Protein 4ZX2 (pdb70)

Foldseek 3Di:
DVVPDDDCPPQFQDADVLAFDPVSLVRLLVCVQVVHDHPPVNLVSLLVVLLVLLQPAFLEAEAEFPFFAKEKEAEAAAQQSVLVVVCCVVQNDFDPRYAYEYAENLHFQHLNSVSSVSSLSSVCRHCVRRYAYAYALCQADVNCQFGFNCLNCCVRPRNVSVVSSNQSSLSHRAWYHYPLAEIEGAADDAPDADDEPVNSRPDPRRDGDDQHDGSQRRRHEAEDADADWACDPVNGGIHHYLVRLVRHCVVSVYHAYEYEHDADQAQKDQGSVNRYIYGHRHACRQVPPRGWHWMWMAHNNGGRTDIDTDHDDDGDPDGGSNRGD

Radius of gyration: 19.27 Å; Cα contacts (8 Å, |Δi|>4): 781; chains: 1; bounding box: 39×60×59 Å

CATH classification: 3.60.21.10

Structure (mmCIF, N/CA/C/O backbone):
data_4ZX2
#
_entry.id   4ZX2
#
_cell.length_a   40.600
_cell.length_b   90.831
_cell.length_c   94.827
_cell.angle_alpha   90.00
_cell.angle_beta   90.00
_cell.angle_gamma   90.00
#
_symmetry.space_group_name_H-M   'P 21 21 21'
#
loop_
_entity.id
_entity.type
_entity.pdbx_description
1 polymer 'Serine/threonine-protein phosphatase 5'
2 non-polymer 'MANGANESE (II) ION'
3 non-polymer '(1S,2R,3S,4R,5S)-5-methyl-7-oxabicyclo[2.2.1]heptane-2,3-dicarboxylic acid'
4 non-polymer (4S)-2-METHYL-2,4-PENTANEDIOL
5 non-polymer (4R)-2-METHYLPENTANE-2,4-DIOL
6 water water
#
loop_
_atom_site.group_PDB
_atom_site.id
_atom_site.type_symbol
_atom_site.label_atom_id
_atom_site.label_alt_id
_atom_site.label_comp_id
_atom_site.label_asym_id
_atom_site.label_entity_id
_atom_site.label_seq_id
_atom_site.pdbx_PDB_ins_code
_atom_site.Cartn_x
_atom_site.Cartn_y
_atom_site.Cartn_z
_atom_site.occupancy
_atom_site.B_iso_or_equiv
_atom_site.auth_seq_id
_atom_site.auth_comp_id
_atom_site.auth_asym_id
_atom_site.auth_atom_id
_atom_site.pdbx_PDB_model_num
ATOM 1 N N . GLY A 1 1 ? 2.088 31.554 -56.087 1.00 16.11 167 GLY A N 1
ATOM 2 C CA . GLY A 1 1 ? 3.293 30.774 -56.493 1.00 14.93 167 GLY A CA 1
ATOM 3 C C . GLY A 1 1 ? 3.425 29.502 -55.679 1.00 14.17 167 GLY A C 1
ATOM 4 O O . GLY A 1 1 ? 3.051 29.469 -54.501 1.00 14.36 167 GLY A O 1
ATOM 5 N N . ALA A 1 2 ? 3.973 28.455 -56.299 1.00 13.85 168 ALA A N 1
ATOM 6 C CA . ALA A 1 2 ? 4.090 27.143 -55.657 1.00 13.27 168 ALA A CA 1
ATOM 7 C C . ALA A 1 2 ? 4.866 27.174 -54.332 1.00 12.75 168 ALA A C 1
ATOM 8 O O . ALA A 1 2 ? 4.577 26.392 -53.419 1.00 12.28 168 ALA A O 1
ATOM 10 N N . SER A 1 3 ? 5.838 28.083 -54.230 1.00 12.68 169 SER A N 1
ATOM 11 C CA A SER A 1 3 ? 6.693 28.183 -53.044 0.69 12.97 169 SER A CA 1
ATOM 12 C CA B SER A 1 3 ? 6.688 28.180 -53.040 0.31 13.13 169 SER A CA 1
ATOM 13 C C . SER A 1 3 ? 5.932 28.634 -51.799 1.00 13.25 169 SER A C 1
ATOM 14 O O . SER A 1 3 ? 6.429 28.497 -50.677 1.00 13.66 169 SER A O 1
ATOM 19 N N . MET A 1 4 ? 4.737 29.170 -52.003 1.00 13.96 170 MET A N 1
ATOM 20 C CA . MET A 1 4 ? 3.986 29.778 -50.920 1.00 14.44 170 MET A CA 1
ATOM 21 C C . MET A 1 4 ? 3.021 28.867 -50.173 1.00 13.68 170 MET A C 1
ATOM 22 O O . MET A 1 4 ? 2.473 29.278 -49.161 1.00 13.82 170 MET A O 1
ATOM 27 N N . THR A 1 5 ? 2.790 27.646 -50.653 1.00 12.11 171 THR A N 1
ATOM 28 C CA . THR A 1 5 ? 1.879 26.742 -49.933 1.00 11.51 171 THR A CA 1
ATOM 29 C C . THR A 1 5 ? 2.630 25.905 -48.906 1.00 11.10 171 THR A C 1
ATOM 30 O O . THR A 1 5 ? 3.835 25.675 -49.034 1.00 10.89 171 THR A O 1
ATOM 34 N N . ILE A 1 6 ? 1.905 25.455 -47.888 1.00 10.82 172 ILE A N 1
ATOM 35 C CA . ILE A 1 6 ? 2.437 24.586 -46.850 1.00 10.98 172 ILE A CA 1
ATOM 36 C C . ILE A 1 6 ? 1.500 23.393 -46.688 1.00 10.88 172 ILE A C 1
ATOM 37 O O . ILE A 1 6 ? 0.279 23.560 -46.618 1.00 10.94 172 ILE A O 1
ATOM 42 N N . GLU A 1 7 ? 2.070 22.191 -46.654 1.00 11.06 173 GLU A N 1
ATOM 43 C CA . GLU A 1 7 ? 1.299 20.987 -46.354 1.00 11.57 173 GLU A CA 1
ATOM 44 C C . GLU A 1 7 ? 1.875 20.333 -45.103 1.00 12.33 173 GLU A C 1
ATOM 45 O O . GLU A 1 7 ? 1.547 20.774 -43.995 1.00 12.55 173 GLU A O 1
ATOM 51 N N . ASP A 1 8 ? 2.747 19.337 -45.264 1.00 13.00 174 ASP A N 1
ATOM 52 C CA . ASP A 1 8 ? 3.291 18.594 -44.125 1.00 14.33 174 ASP A CA 1
ATOM 53 C C . ASP A 1 8 ? 4.761 18.869 -43.830 1.00 14.55 174 ASP A C 1
ATOM 54 O O . ASP A 1 8 ? 5.414 18.116 -43.096 1.00 14.73 174 ASP A O 1
ATOM 59 N N . GLU A 1 9 ? 5.260 19.977 -44.365 1.00 14.38 175 GLU A N 1
ATOM 60 C CA . GLU A 1 9 ? 6.623 20.440 -44.104 1.00 14.48 175 GLU A CA 1
ATOM 61 C C . GLU A 1 9 ? 6.994 20.402 -42.627 1.00 14.56 175 GLU A C 1
ATOM 62 O O . GLU A 1 9 ? 8.104 20.008 -42.275 1.00 14.81 175 GLU A O 1
ATOM 68 N N . TYR A 1 10 ? 6.059 20.799 -41.767 1.00 14.38 176 TYR A N 1
ATOM 69 C CA . TYR A 1 10 ? 6.389 21.069 -40.369 1.00 14.21 176 TYR A CA 1
ATOM 70 C C . TYR A 1 10 ? 5.826 20.061 -39.380 1.00 14.22 176 TYR A C 1
ATOM 71 O O . TYR A 1 10 ? 5.816 20.303 -38.174 1.00 14.21 176 TYR A O 1
ATOM 80 N N . SER A 1 11 ? 5.396 18.909 -39.887 1.00 13.67 177 SER A N 1
ATOM 81 C CA . SER A 1 11 ? 4.762 17.910 -39.033 1.00 13.72 177 SER A CA 1
ATOM 82 C C . SER A 1 11 ? 5.669 16.732 -38.655 1.00 13.34 177 SER A C 1
ATOM 83 O O . SER A 1 11 ? 5.181 15.738 -38.112 1.00 13.59 177 SER A O 1
ATOM 86 N N . GLY A 1 12 ? 6.972 16.838 -38.931 1.00 12.57 178 GLY A N 1
ATOM 87 C CA . GLY A 1 12 ? 7.963 15.925 -38.330 1.00 12.01 178 GLY A CA 1
ATOM 88 C C . GLY A 1 12 ? 8.308 14.672 -39.111 1.00 11.64 178 GLY A C 1
ATOM 89 O O . GLY A 1 12 ? 8.028 14.599 -40.317 1.00 12.67 178 GLY A O 1
ATOM 90 N N . PRO A 1 13 ? 8.910 13.666 -38.426 1.00 10.96 179 PRO A N 1
ATOM 91 C CA . PRO A 1 13 ? 9.370 12.418 -39.046 1.00 10.87 179 PRO A CA 1
ATOM 92 C C . PRO A 1 13 ? 8.246 11.709 -39.781 1.00 10.39 179 PRO A C 1
ATOM 93 O O . PRO A 1 13 ? 7.118 11.654 -39.292 1.00 10.81 179 PRO A O 1
ATOM 97 N N . LYS A 1 14 ? 8.569 11.172 -40.952 1.00 10.10 180 LYS A N 1
ATOM 98 C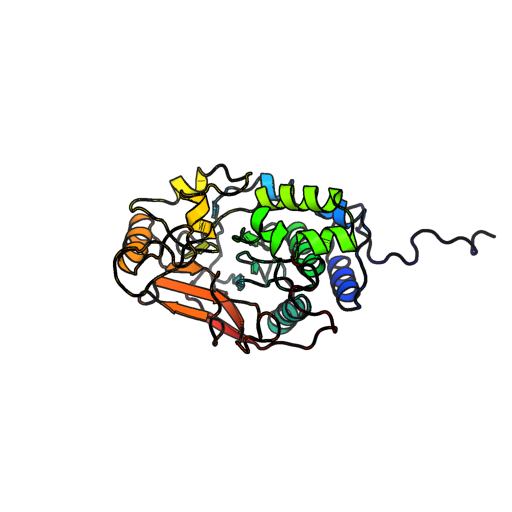 CA A LYS A 1 14 ? 7.609 10.407 -41.733 0.50 9.90 180 LYS A CA 1
ATOM 99 C CA B LYS A 1 14 ? 7.620 10.422 -41.761 0.50 10.15 180 LYS A CA 1
ATOM 100 C C . LYS A 1 14 ? 8.186 9.040 -42.059 1.00 9.71 180 LYS A C 1
ATOM 101 O O . LYS A 1 14 ? 9.383 8.897 -42.314 1.00 9.58 180 LYS A O 1
ATOM 112 N N . LEU A 1 15 ? 7.328 8.027 -42.026 1.00 9.27 181 LEU A N 1
ATOM 113 C CA . LEU A 1 15 ? 7.728 6.686 -42.427 1.00 9.36 181 LEU A CA 1
ATOM 114 C C . LEU A 1 15 ? 8.135 6.691 -43.896 1.00 9.34 181 LEU A C 1
ATOM 115 O O . LEU A 1 15 ? 7.732 7.574 -44.659 1.00 9.75 181 LEU A O 1
ATOM 120 N N . GLU A 1 16 ? 8.959 5.728 -44.281 1.00 9.52 182 GLU A N 1
ATOM 121 C CA . GLU A 1 16 ? 9.399 5.611 -45.665 1.00 9.97 182 GLU A CA 1
ATOM 122 C C . GLU A 1 16 ? 8.516 4.590 -46.336 1.00 9.78 182 GLU A C 1
ATOM 123 O O . GLU A 1 16 ? 8.616 3.401 -46.068 1.00 9.79 182 GLU A O 1
ATOM 129 N N . ASP A 1 17 ? 7.625 5.082 -47.189 1.00 9.80 183 ASP A N 1
ATOM 130 C CA . ASP A 1 17 ? 6.596 4.249 -47.797 1.00 9.96 183 ASP A CA 1
ATOM 131 C C . ASP A 1 17 ? 5.857 3.436 -46.736 1.00 9.94 183 ASP A C 1
ATOM 132 O O . ASP A 1 17 ? 5.589 2.244 -46.918 1.00 10.10 183 ASP A O 1
ATOM 137 N N . GLY A 1 18 ? 5.526 4.091 -45.626 1.00 9.87 184 GLY A N 1
ATOM 138 C CA . GLY A 1 18 ? 4.777 3.435 -44.563 1.00 10.23 184 GLY A CA 1
ATOM 139 C C . GLY A 1 18 ? 5.584 2.499 -43.678 1.00 10.41 184 GLY A C 1
ATOM 140 O O . GLY A 1 18 ? 5.014 1.852 -42.789 1.00 11.26 184 GLY A O 1
ATOM 141 N N . LYS A 1 19 ? 6.899 2.424 -43.893 1.00 10.39 185 LYS A N 1
ATOM 142 C CA . LYS A 1 19 ? 7.762 1.498 -43.150 1.00 10.98 185 LYS A CA 1
ATOM 143 C C . LYS A 1 19 ? 8.735 2.216 -42.235 1.00 10.33 185 LYS A C 1
ATOM 144 O O . LYS A 1 19 ? 9.227 3.309 -42.541 1.00 9.91 185 LYS A O 1
ATOM 150 N N . VAL A 1 20 ? 9.032 1.568 -41.112 1.00 9.75 186 VAL A N 1
ATOM 151 C CA . VAL A 1 20 ? 10.044 2.048 -40.187 1.00 9.47 186 VAL A CA 1
ATOM 152 C C . VAL A 1 20 ? 11.438 1.742 -40.728 1.00 9.52 186 VAL A C 1
ATOM 153 O O . VAL A 1 20 ? 11.690 0.647 -41.230 1.00 10.33 186 VAL A O 1
ATOM 157 N N . THR A 1 21 ? 12.329 2.724 -40.630 1.00 9.04 187 THR A N 1
ATOM 158 C CA . THR A 1 21 ? 13.743 2.568 -40.975 1.00 9.15 187 THR A CA 1
ATOM 159 C C . THR A 1 21 ? 14.584 3.079 -39.823 1.00 9.27 187 THR A C 1
ATOM 160 O O . THR A 1 21 ? 14.073 3.764 -38.926 1.00 8.71 187 THR A O 1
ATOM 164 N N . ILE A 1 22 ? 15.879 2.787 -39.860 1.00 9.53 188 ILE A N 1
ATOM 165 C CA . ILE A 1 22 ? 16.770 3.322 -38.842 1.00 10.20 188 ILE A CA 1
ATOM 166 C C . ILE A 1 22 ? 16.791 4.848 -38.836 1.00 9.61 188 ILE A C 1
ATOM 167 O O . ILE A 1 22 ? 16.790 5.452 -37.773 1.00 9.56 188 ILE A O 1
ATOM 172 N N . SER A 1 23 ? 16.787 5.466 -40.018 1.00 9.33 189 SER A N 1
ATOM 173 C CA A SER A 1 23 ? 16.787 6.924 -40.081 0.28 9.11 189 SER A CA 1
ATOM 174 C CA B SER A 1 23 ? 16.770 6.924 -40.110 0.72 9.41 189 SER A CA 1
ATOM 175 C C . SER A 1 23 ? 15.502 7.486 -39.476 1.00 8.94 189 SER A C 1
ATOM 176 O O . SER A 1 23 ? 15.547 8.463 -38.732 1.00 8.83 189 SER A O 1
ATOM 181 N N . PHE A 1 24 ? 14.367 6.854 -39.773 1.00 8.45 190 PHE A N 1
ATOM 182 C CA . PHE A 1 24 ? 13.111 7.264 -39.141 1.00 8.11 190 PHE A CA 1
ATOM 183 C C . PHE A 1 24 ? 13.200 7.189 -37.616 1.00 7.87 190 PHE A C 1
ATOM 184 O O . PHE A 1 24 ? 12.788 8.113 -36.922 1.00 7.68 190 PHE A O 1
ATOM 192 N N . MET A 1 25 ? 13.741 6.093 -37.094 1.00 7.86 191 MET A N 1
ATOM 193 C CA . MET A 1 25 ? 13.815 5.929 -35.645 1.00 7.91 191 MET A CA 1
ATOM 194 C C . MET A 1 25 ? 14.694 6.991 -35.001 1.00 8.00 191 MET A C 1
ATOM 195 O O . MET A 1 25 ? 14.369 7.513 -33.930 1.00 7.97 191 MET A O 1
ATOM 200 N N . LYS A 1 26 ? 15.817 7.315 -35.641 1.00 8.47 192 LYS A N 1
ATOM 201 C CA . LYS A 1 26 ? 16.683 8.359 -35.115 1.00 9.13 192 LYS A CA 1
ATOM 202 C C . LYS A 1 26 ? 15.983 9.716 -35.130 1.00 8.94 192 LYS A C 1
ATOM 203 O O . LYS A 1 26 ? 16.055 10.468 -34.168 1.00 8.87 192 LYS A O 1
ATOM 209 N N . GLU A 1 27 ? 15.281 10.005 -36.219 1.00 8.79 193 GLU A N 1
ATOM 210 C CA . GLU A 1 27 ? 14.494 11.233 -36.317 1.00 9.13 193 GLU A CA 1
ATOM 211 C C . GLU A 1 27 ? 13.406 11.278 -35.244 1.00 8.50 193 GLU A C 1
ATOM 212 O O . GLU A 1 27 ? 13.181 12.312 -34.629 1.00 8.21 193 GLU A O 1
ATOM 218 N N . LEU A 1 28 ? 12.734 10.147 -35.038 1.00 7.90 194 LEU A N 1
ATOM 219 C CA . LEU A 1 28 ? 11.649 10.057 -34.064 1.00 7.80 194 LEU A CA 1
ATOM 220 C C . LEU A 1 28 ? 12.153 10.316 -32.649 1.00 7.65 194 LEU A C 1
ATOM 221 O O . LEU A 1 28 ? 11.554 11.090 -31.899 1.00 7.39 194 LEU A O 1
ATOM 226 N N . MET A 1 29 ? 13.260 9.676 -32.283 1.00 7.64 195 MET A N 1
ATOM 227 C CA . MET A 1 29 ? 13.797 9.874 -30.947 1.00 7.80 195 MET A CA 1
ATOM 228 C C . MET A 1 29 ? 14.173 11.322 -30.679 1.00 7.69 195 MET A C 1
ATOM 229 O O . MET A 1 29 ? 13.934 11.819 -29.579 1.00 7.39 195 MET A O 1
ATOM 234 N N . GLN A 1 30 ? 14.726 12.000 -31.689 1.00 7.99 196 GLN A N 1
ATOM 235 C CA . GLN A 1 30 ? 15.087 13.402 -31.546 1.00 8.16 196 GLN A CA 1
ATOM 236 C C . GLN A 1 30 ? 13.845 14.294 -31.428 1.00 7.60 196 GLN A C 1
ATOM 237 O O . GLN A 1 30 ? 13.785 15.194 -30.595 1.00 7.32 196 GLN A O 1
ATOM 243 N N . TRP A 1 31 ? 12.857 14.018 -32.272 1.00 7.41 197 TRP A N 1
ATOM 244 C CA . TRP A 1 31 ? 11.590 14.747 -32.298 1.00 7.40 197 TRP A CA 1
ATOM 245 C C . TRP A 1 31 ? 10.926 14.682 -30.940 1.00 7.17 197 TRP A C 1
ATOM 246 O O . TRP A 1 31 ? 10.466 15.686 -30.383 1.00 7.22 197 TRP A O 1
ATOM 257 N N . TYR A 1 32 ? 10.879 13.475 -30.388 1.00 6.86 198 TYR A N 1
ATOM 258 C CA . TYR A 1 32 ? 10.344 13.250 -29.058 1.00 6.92 198 TYR A CA 1
ATOM 259 C C . TYR A 1 32 ? 11.174 13.893 -27.957 1.00 7.20 198 TYR A C 1
ATOM 260 O O . TYR A 1 32 ? 10.630 14.479 -27.010 1.00 7.15 198 TYR A O 1
ATOM 269 N N . LYS A 1 33 ? 12.499 13.798 -28.076 1.00 7.78 199 LYS A N 1
ATOM 270 C CA . LYS A 1 33 ? 13.372 14.464 -27.110 1.00 8.83 199 LYS A CA 1
ATOM 271 C C . LYS A 1 33 ? 13.017 15.952 -27.035 1.00 8.99 199 LYS A C 1
ATOM 272 O O . LYS A 1 33 ? 12.961 16.533 -25.951 1.00 9.18 199 LYS A O 1
ATOM 278 N N . ASP A 1 34 ? 12.732 16.537 -28.196 1.00 9.09 200 ASP A N 1
ATOM 279 C CA . ASP A 1 34 ? 12.356 17.950 -28.328 1.00 9.79 200 ASP A CA 1
ATOM 280 C C . ASP A 1 34 ? 10.870 18.240 -28.072 1.00 9.55 200 ASP A C 1
ATOM 281 O O . ASP A 1 34 ? 10.397 19.350 -28.337 1.00 9.81 200 ASP A O 1
ATOM 286 N N . GLN A 1 35 ? 10.155 17.241 -27.537 1.00 9.12 201 GLN A N 1
ATOM 287 C CA A GLN A 1 35 ? 8.765 17.380 -27.067 0.50 9.19 201 GLN A CA 1
ATOM 288 C CA B GLN A 1 35 ? 8.771 17.404 -27.051 0.50 9.06 201 GLN A CA 1
ATOM 289 C C . GLN A 1 35 ? 7.763 17.651 -28.176 1.00 8.91 201 GLN A C 1
ATOM 290 O O . GLN A 1 35 ? 6.788 18.385 -28.001 1.00 9.12 201 GLN A O 1
ATOM 301 N N . LYS A 1 36 ? 7.994 17.030 -29.321 1.00 8.39 202 LYS A N 1
ATOM 302 C CA . LYS A 1 36 ? 7.079 17.155 -30.444 1.00 8.46 202 LYS A CA 1
ATOM 303 C C . LYS A 1 36 ? 6.360 15.830 -30.664 1.00 8.01 202 LYS A C 1
ATOM 304 O O . LYS A 1 36 ? 6.736 14.803 -30.092 1.00 8.06 202 LYS A O 1
ATOM 310 N N . LYS A 1 37 ? 5.327 15.857 -31.494 1.00 7.60 203 LYS A N 1
ATOM 311 C CA . LYS A 1 37 ? 4.380 14.757 -31.629 1.00 7.42 203 LYS A CA 1
ATOM 312 C C . LYS A 1 37 ? 4.548 14.062 -32.974 1.00 7.36 203 LYS A C 1
ATOM 313 O O . LYS A 1 37 ? 4.697 14.723 -34.001 1.00 7.29 203 LYS A O 1
ATOM 319 N N . LEU A 1 38 ? 4.499 12.736 -32.981 1.00 7.25 204 LEU A N 1
ATOM 320 C CA . LEU A 1 38 ? 4.497 11.998 -34.228 1.00 7.45 204 LEU A CA 1
ATOM 321 C C . LEU A 1 38 ? 3.162 12.188 -34.938 1.00 7.50 204 LEU A C 1
ATOM 322 O O . LEU A 1 38 ? 2.103 12.072 -34.316 1.00 7.51 204 LEU A O 1
ATOM 327 N N . HIS A 1 39 ? 3.214 12.454 -36.238 1.00 7.87 205 HIS A N 1
ATOM 328 C CA . HIS A 1 39 ? 1.989 12.602 -37.023 1.00 8.59 205 HIS A CA 1
ATOM 329 C C . HIS A 1 39 ? 1.079 11.420 -36.802 1.00 8.52 205 HIS A C 1
ATOM 330 O O . HIS A 1 39 ? 1.531 10.258 -36.836 1.00 8.16 205 HIS A O 1
ATOM 337 N N . ARG A 1 40 ? -0.207 11.692 -36.590 1.00 9.16 206 ARG A N 1
ATOM 338 C CA . ARG A 1 40 ? -1.168 10.630 -36.299 1.00 9.69 206 ARG A CA 1
ATOM 339 C C . ARG A 1 40 ? -1.220 9.529 -37.356 1.00 9.37 206 ARG A C 1
ATOM 340 O O . ARG A 1 40 ? -1.451 8.380 -37.004 1.00 9.01 206 ARG A O 1
ATOM 348 N N . LYS A 1 41 ? -1.014 9.859 -38.634 1.00 9.33 207 LYS A N 1
ATOM 349 C CA A LYS A 1 41 ? -1.023 8.836 -39.677 0.50 9.58 207 LYS A CA 1
ATOM 350 C CA B LYS A 1 41 ? -1.012 8.846 -39.700 0.50 9.51 207 LYS A CA 1
ATOM 351 C C . LYS A 1 41 ? 0.146 7.872 -39.523 1.00 9.19 207 LYS A C 1
ATOM 352 O O . LYS A 1 41 ? -0.006 6.679 -39.763 1.00 9.09 207 LYS A O 1
ATOM 363 N N . CYS A 1 42 ? 1.302 8.392 -39.113 1.00 8.76 208 CYS A N 1
ATOM 364 C CA . CYS A 1 42 ? 2.466 7.540 -38.852 1.00 8.65 208 CYS A CA 1
ATOM 365 C C . CYS A 1 42 ? 2.241 6.683 -37.613 1.00 8.06 208 CYS A C 1
ATOM 366 O O . CYS A 1 42 ? 2.566 5.500 -37.627 1.00 7.91 208 CYS A O 1
ATOM 369 N N . ALA A 1 43 ? 1.687 7.271 -36.555 1.00 7.73 209 ALA A N 1
ATOM 370 C CA . ALA A 1 43 ? 1.367 6.498 -35.351 1.00 7.59 209 ALA A CA 1
ATOM 371 C C . ALA A 1 43 ? 0.422 5.357 -35.690 1.00 7.73 209 ALA A C 1
ATOM 372 O O . ALA A 1 43 ? 0.651 4.214 -35.277 1.00 7.46 209 ALA A O 1
ATOM 374 N N . TYR A 1 44 ? -0.615 5.663 -36.465 1.00 8.06 210 TYR A N 1
ATOM 375 C CA . TYR A 1 44 ? -1.583 4.660 -36.889 1.00 8.50 210 TYR A CA 1
ATOM 376 C C . TYR A 1 44 ? -0.920 3.529 -37.672 1.00 8.38 210 TYR A C 1
ATOM 377 O O . TYR A 1 44 ? -1.190 2.355 -37.414 1.00 8.34 210 TYR A O 1
ATOM 386 N N . GLN A 1 45 ? -0.060 3.881 -38.624 1.00 8.46 211 GLN A N 1
ATOM 387 C CA . GLN A 1 45 ? 0.627 2.885 -39.442 1.00 8.89 211 GLN A CA 1
ATOM 388 C C . GLN A 1 45 ? 1.523 1.994 -38.589 1.00 8.24 211 GLN A C 1
ATOM 389 O O . GLN A 1 45 ? 1.574 0.784 -38.795 1.00 8.18 211 GLN A O 1
ATOM 395 N N . ILE A 1 46 ? 2.237 2.581 -37.632 1.00 7.60 212 ILE A N 1
ATOM 396 C CA . ILE A 1 46 ? 3.031 1.787 -36.702 1.00 7.25 212 ILE A CA 1
ATOM 397 C C . ILE A 1 46 ? 2.145 0.805 -35.927 1.00 7.20 212 ILE A C 1
ATOM 398 O O . ILE A 1 46 ? 2.483 -0.384 -35.819 1.00 7.30 212 ILE A O 1
ATOM 403 N N . LEU A 1 47 ? 1.023 1.292 -35.409 1.00 7.08 213 LEU A N 1
ATOM 404 C CA . LEU A 1 47 ? 0.145 0.443 -34.611 1.00 7.34 213 LEU A CA 1
ATOM 405 C C . LEU A 1 47 ? -0.451 -0.706 -35.408 1.00 7.31 213 LEU A C 1
ATOM 406 O O . LEU A 1 47 ? -0.443 -1.849 -34.932 1.00 7.08 213 LEU A O 1
ATOM 411 N N . VAL A 1 48 ? -0.962 -0.434 -36.610 1.00 7.43 214 VAL A N 1
ATOM 412 C CA A VAL A 1 48 ? -1.567 -1.528 -37.362 0.47 7.61 214 VAL A CA 1
ATOM 413 C CA B VAL A 1 48 ? -1.553 -1.481 -37.461 0.53 7.73 214 VAL A CA 1
ATOM 414 C C . VAL A 1 48 ? -0.514 -2.556 -37.789 1.00 7.68 214 VAL A C 1
ATOM 415 O O . VAL A 1 48 ? -0.782 -3.753 -37.734 1.00 7.79 214 VAL A O 1
ATOM 422 N N . GLN A 1 49 ? 0.691 -2.114 -38.143 1.00 7.76 215 GLN A N 1
ATOM 423 C CA . GLN A 1 49 ? 1.741 -3.056 -38.494 1.00 7.95 215 GLN A CA 1
ATOM 424 C C . GLN A 1 49 ? 2.228 -3.863 -37.304 1.00 7.65 215 GLN A C 1
ATOM 425 O O . GLN A 1 49 ? 2.463 -5.071 -37.424 1.00 7.87 215 GLN A O 1
ATOM 431 N N . VAL A 1 50 ? 2.409 -3.210 -36.161 1.00 7.38 216 VAL A N 1
ATOM 432 C CA A VAL A 1 50 ? 2.905 -3.958 -35.027 0.57 7.34 216 VAL A CA 1
ATOM 433 C CA B VAL A 1 50 ? 2.844 -3.879 -34.918 0.43 7.59 216 VAL A CA 1
ATOM 434 C C . VAL A 1 50 ? 1.822 -4.925 -34.514 1.00 7.62 216 VAL A C 1
ATOM 435 O O . VAL A 1 50 ? 2.158 -6.025 -34.054 1.00 7.66 216 VAL A O 1
ATOM 442 N N . LYS A 1 51 ? 0.551 -4.569 -34.654 1.00 8.12 217 LYS A N 1
ATOM 443 C CA . LYS A 1 51 ? -0.509 -5.508 -34.315 1.00 9.01 217 LYS A CA 1
ATOM 444 C C . LYS A 1 51 ? -0.394 -6.778 -35.156 1.00 9.39 217 LYS A C 1
ATOM 445 O O . LYS A 1 51 ? -0.523 -7.885 -34.632 1.00 9.32 217 LYS A O 1
ATOM 451 N N . GLU A 1 52 ? -0.166 -6.618 -36.455 1.00 9.62 218 GLU A N 1
ATOM 452 C CA A GLU A 1 52 ? -0.003 -7.758 -37.346 0.55 10.04 218 GLU A CA 1
ATOM 453 C CA B GLU A 1 52 ? 0.010 -7.753 -37.356 0.45 9.92 218 GLU A CA 1
ATOM 454 C C . GLU A 1 52 ? 1.185 -8.612 -36.911 1.00 9.65 218 GLU A C 1
ATOM 455 O O . GLU A 1 52 ? 1.059 -9.833 -36.778 1.00 9.98 218 GLU A O 1
ATOM 466 N N . VAL A 1 53 ? 2.327 -7.975 -36.665 1.00 8.77 219 VAL A N 1
ATOM 467 C CA . VAL A 1 53 ? 3.530 -8.700 -36.247 1.00 8.54 219 VAL A CA 1
ATOM 468 C C . VAL A 1 53 ? 3.278 -9.476 -34.948 1.00 8.44 219 VAL A C 1
ATOM 469 O O . VAL A 1 53 ? 3.560 -10.679 -34.859 1.00 8.74 219 VAL A O 1
ATOM 473 N N . LEU A 1 54 ? 2.733 -8.795 -33.947 1.00 7.97 220 LEU A N 1
ATOM 474 C CA . LEU A 1 54 ? 2.519 -9.421 -32.644 1.00 7.92 220 LEU A CA 1
ATOM 475 C C . LEU A 1 54 ? 1.490 -10.542 -32.701 1.00 8.26 220 LEU A C 1
ATOM 476 O O . LEU A 1 54 ? 1.619 -11.549 -31.995 1.00 8.26 220 LEU A O 1
ATOM 481 N N . SER A 1 55 ? 0.470 -10.380 -33.534 1.00 8.87 221 SER A N 1
ATOM 482 C CA . SER A 1 55 ? -0.603 -11.374 -33.613 1.00 9.76 221 SER A CA 1
ATOM 483 C C . SER A 1 55 ? -0.139 -12.722 -34.165 1.00 10.40 221 SER A C 1
ATOM 484 O O . SER A 1 55 ? -0.821 -13.728 -33.986 1.00 11.57 221 SER A O 1
ATOM 487 N N . LYS A 1 56 ? 1.013 -12.744 -34.826 1.00 10.77 222 LYS A N 1
ATOM 488 C CA . LYS A 1 56 ? 1.570 -13.986 -35.365 1.00 11.73 222 LYS A CA 1
ATOM 489 C C . LYS A 1 56 ? 2.483 -14.698 -34.375 1.00 11.05 222 LYS A C 1
ATOM 490 O O . LYS A 1 56 ? 2.903 -15.827 -34.633 1.00 11.85 222 LYS A O 1
ATOM 496 N N . LEU A 1 57 ? 2.787 -14.053 -33.252 1.00 9.90 223 LEU A N 1
ATOM 497 C CA . LEU A 1 57 ? 3.649 -14.652 -32.247 1.00 9.13 223 LEU A CA 1
ATOM 498 C C . LEU A 1 57 ? 2.896 -15.585 -31.324 1.00 8.24 223 LEU A C 1
ATOM 499 O O . LEU A 1 57 ? 1.716 -15.408 -31.062 1.00 8.06 223 LEU A O 1
ATOM 504 N N . SER A 1 58 ? 3.620 -16.582 -30.820 1.00 7.72 224 SER A N 1
ATOM 505 C CA . SER A 1 58 ? 3.119 -17.406 -29.742 1.00 7.40 224 SER A CA 1
ATOM 506 C C . SER A 1 58 ? 2.988 -16.574 -28.463 1.00 6.80 224 SER A C 1
ATOM 507 O O . SER A 1 58 ? 3.684 -15.571 -28.276 1.00 6.66 224 SER A O 1
ATOM 510 N N . THR A 1 59 ? 2.125 -17.019 -27.559 1.00 6.26 225 THR A N 1
ATOM 511 C CA . THR A 1 59 ? 2.042 -16.416 -26.235 1.00 6.00 225 THR A CA 1
ATOM 512 C C . THR A 1 59 ? 3.365 -16.521 -25.485 1.00 5.82 225 THR A C 1
ATOM 513 O O . THR A 1 59 ? 3.697 -15.651 -24.673 1.00 5.43 225 THR A O 1
ATOM 517 N N . LEU A 1 60 ? 4.098 -17.603 -25.761 1.00 5.84 226 LEU A N 1
ATOM 518 C CA . LEU A 1 60 ? 5.455 -17.790 -25.275 1.00 6.00 226 LEU A CA 1
ATOM 519 C C . LEU A 1 60 ? 6.428 -17.602 -26.425 1.00 6.15 226 LEU A C 1
ATOM 520 O O . LEU A 1 60 ? 6.488 -18.439 -27.331 1.00 6.85 226 LEU A O 1
ATOM 525 N N . VAL A 1 61 ? 7.198 -16.520 -26.416 1.00 6.11 227 VAL A N 1
ATOM 526 C CA . VAL A 1 61 ? 8.227 -16.337 -27.439 1.00 6.38 227 VAL A CA 1
ATOM 527 C C . VAL A 1 61 ? 9.422 -17.204 -27.066 1.00 6.45 227 VAL A C 1
ATOM 528 O O . VAL A 1 61 ? 9.908 -17.140 -25.947 1.00 6.37 227 VAL A O 1
ATOM 532 N N . GLU A 1 62 ? 9.884 -18.041 -27.986 1.00 7.06 228 GLU A N 1
ATOM 533 C CA . GLU A 1 62 ? 11.011 -18.923 -27.711 1.00 7.89 228 GLU A CA 1
ATOM 534 C C . GLU A 1 62 ? 12.185 -18.530 -28.591 1.00 8.53 228 GLU A C 1
ATOM 535 O O . GLU A 1 62 ? 12.106 -18.627 -29.820 1.00 9.44 228 GLU A O 1
ATOM 541 N N . THR A 1 63 ? 13.254 -18.075 -27.949 1.00 8.83 229 THR A N 1
ATOM 542 C CA . THR A 1 63 ? 14.377 -17.420 -28.601 1.00 9.65 229 THR A CA 1
ATOM 543 C C . THR A 1 63 ? 15.629 -18.235 -28.361 1.00 10.09 229 THR A C 1
ATOM 544 O O . THR A 1 63 ? 15.864 -18.711 -27.251 1.00 9.43 229 THR A O 1
ATOM 548 N N . THR A 1 64 ? 16.425 -18.397 -29.416 1.00 11.47 230 THR A N 1
ATOM 549 C CA . THR A 1 64 ? 17.730 -19.029 -29.316 1.00 13.28 230 THR A CA 1
ATOM 550 C C . THR A 1 64 ? 18.822 -17.981 -29.485 1.00 14.01 230 THR A C 1
ATOM 551 O O . THR A 1 64 ? 18.794 -17.181 -30.430 1.00 15.30 230 THR A O 1
ATOM 555 N N . LEU A 1 65 ? 19.737 -17.968 -28.522 1.00 14.11 231 LEU A N 1
ATOM 556 C CA A LEU A 1 65 ? 20.920 -17.128 -28.548 0.50 14.91 231 LEU A CA 1
ATOM 557 C CA B LEU A 1 65 ? 20.931 -17.142 -28.589 0.50 14.74 231 LEU A CA 1
ATOM 558 C C . LEU A 1 65 ? 22.106 -18.056 -28.828 1.00 15.44 231 LEU A C 1
ATOM 559 O O . LEU A 1 65 ? 22.319 -19.026 -28.087 1.00 15.39 231 LEU A O 1
ATOM 568 N N . LYS A 1 66 ? 22.862 -17.773 -29.889 1.00 16.17 232 LYS A N 1
ATOM 569 C CA A LYS A 1 66 ? 24.072 -18.540 -30.172 0.50 16.79 232 LYS A CA 1
ATOM 570 C CA B LYS A 1 66 ? 24.085 -18.522 -30.181 0.50 16.79 232 LYS A CA 1
ATOM 571 C C . LYS A 1 66 ? 25.130 -18.211 -29.121 1.00 16.66 232 LYS A C 1
ATOM 572 O O . LYS A 1 66 ? 25.000 -17.229 -28.390 1.00 15.99 232 LYS A O 1
ATOM 583 N N . GLU A 1 67 ? 26.169 -19.041 -29.046 1.00 17.27 233 GLU A N 1
ATOM 584 C CA . GLU A 1 67 ? 27.182 -18.939 -27.991 1.00 18.26 233 GLU A CA 1
ATOM 585 C C . GLU A 1 67 ? 27.692 -17.531 -27.693 1.00 18.06 233 GLU A C 1
ATOM 586 O O . GLU A 1 67 ? 27.750 -17.125 -26.534 1.00 18.22 233 GLU A O 1
ATOM 592 N N . THR A 1 68 ? 28.041 -16.787 -28.735 1.00 17.47 234 THR A N 1
ATOM 593 C CA . THR A 1 68 ? 28.651 -15.465 -28.564 1.00 17.68 234 THR A CA 1
ATOM 594 C C . THR A 1 68 ? 27.645 -14.314 -28.721 1.00 17.12 234 THR A C 1
ATOM 595 O O . THR A 1 68 ? 28.030 -13.142 -28.720 1.00 18.04 234 THR A O 1
ATOM 599 N N . GLU A 1 69 ? 26.366 -14.654 -28.860 1.00 16.20 235 GLU A N 1
ATOM 600 C CA . GLU A 1 69 ? 25.307 -13.657 -29.008 1.00 15.66 235 GLU A CA 1
ATOM 601 C C . GLU A 1 69 ? 24.789 -13.208 -27.659 1.00 14.83 235 GLU A C 1
ATOM 602 O O . GLU A 1 69 ? 24.497 -14.039 -26.799 1.00 16.27 235 GLU A O 1
ATOM 608 N N . LYS A 1 70 ? 24.661 -11.892 -27.503 1.00 13.20 236 LYS A N 1
ATOM 609 C CA A LYS A 1 70 ? 24.200 -11.285 -26.256 0.50 12.21 236 LYS A CA 1
ATOM 610 C CA B LYS A 1 70 ? 24.205 -11.281 -26.260 0.50 12.33 236 LYS A CA 1
ATOM 611 C C . LYS A 1 70 ? 22.794 -10.706 -26.397 1.00 11.24 236 LYS A C 1
ATOM 612 O O . LYS A 1 70 ? 22.293 -10.519 -27.502 1.00 11.17 236 LYS A O 1
ATOM 623 N N . ILE A 1 71 ? 22.162 -10.435 -25.262 1.00 9.38 237 ILE A N 1
ATOM 624 C CA . ILE A 1 71 ? 20.861 -9.767 -25.228 1.00 8.32 237 ILE A CA 1
ATOM 625 C C . ILE A 1 71 ? 20.778 -8.939 -23.953 1.00 7.48 237 ILE A C 1
ATOM 626 O O . ILE A 1 71 ? 21.443 -9.249 -22.948 1.00 7.37 237 ILE A O 1
ATOM 631 N N . THR A 1 72 ? 19.978 -7.875 -24.013 1.00 6.91 238 THR A N 1
ATOM 632 C CA . THR A 1 72 ? 19.728 -7.002 -22.871 1.00 6.64 238 THR A CA 1
ATOM 633 C C . THR A 1 72 ? 18.277 -7.113 -22.451 1.00 6.24 238 THR A C 1
ATOM 634 O O . THR A 1 72 ? 17.393 -7.042 -23.304 1.00 6.35 238 THR A O 1
ATOM 638 N N . VAL A 1 73 ? 18.043 -7.259 -21.149 1.00 5.85 239 VAL A N 1
ATOM 639 C CA . VAL A 1 73 ? 16.689 -7.343 -20.618 1.00 5.71 239 VAL A CA 1
ATOM 640 C C . VAL A 1 73 ? 16.437 -6.140 -19.724 1.00 5.55 239 VAL A C 1
ATOM 641 O O . VAL A 1 73 ? 17.180 -5.893 -18.769 1.00 5.56 239 VAL A O 1
ATOM 645 N N . CYS A 1 74 ? 15.390 -5.392 -20.054 1.00 5.29 240 CYS A N 1
ATOM 646 C CA . CYS A 1 74 ? 14.948 -4.250 -19.269 1.00 5.22 240 CYS A CA 1
ATOM 647 C C . CYS A 1 74 ? 13.617 -4.547 -18.615 1.00 4.91 240 CYS A C 1
ATOM 648 O O . CYS A 1 74 ? 12.798 -5.275 -19.180 1.00 5.03 240 CYS A O 1
ATOM 651 N N . GLY A 1 75 ? 13.427 -3.992 -17.421 1.00 4.77 241 GLY A N 1
ATOM 652 C CA . GLY A 1 75 ? 12.152 -4.060 -16.718 1.00 4.73 241 GLY A CA 1
ATOM 653 C C . GLY A 1 75 ? 11.280 -2.859 -17.012 1.00 4.65 241 GLY A C 1
ATOM 654 O O . GLY A 1 75 ? 11.428 -2.207 -18.060 1.00 4.56 241 GLY A O 1
ATOM 655 N N . ASP A 1 76 ? 10.388 -2.542 -16.070 1.00 4.63 242 ASP A N 1
ATOM 656 C CA . ASP A 1 76 ? 9.402 -1.483 -16.250 1.00 4.72 242 ASP A CA 1
ATOM 657 C C . ASP A 1 76 ? 10.081 -0.188 -16.668 1.00 4.80 242 ASP A C 1
ATOM 658 O O . ASP A 1 76 ? 11.146 0.163 -16.141 1.00 4.94 242 ASP A O 1
ATOM 663 N N . THR A 1 77 ? 9.422 0.544 -17.569 1.00 4.94 243 THR A N 1
ATOM 664 C CA . THR A 1 77 ? 9.899 1.852 -18.023 1.00 5.13 243 THR A CA 1
ATOM 665 C C . THR A 1 77 ? 8.906 2.989 -17.754 1.00 5.17 243 THR A C 1
ATOM 666 O O . THR A 1 77 ? 9.324 4.138 -17.620 1.00 5.33 243 THR A O 1
ATOM 670 N N . HIS A 1 78 ? 7.608 2.680 -17.696 1.00 5.12 244 HIS A N 1
ATOM 671 C CA . HIS A 1 78 ? 6.590 3.624 -17.214 1.0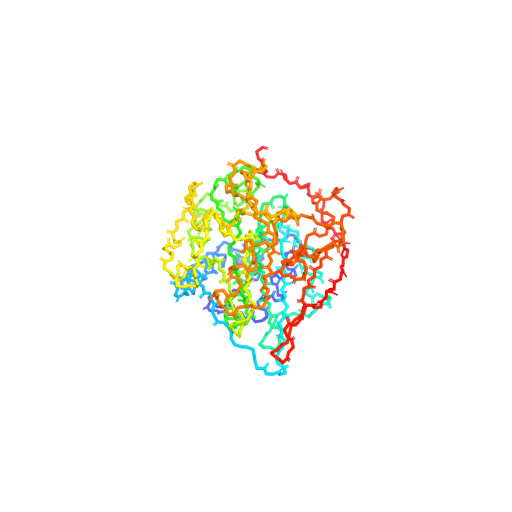0 5.19 244 HIS A CA 1
ATOM 672 C C . HIS A 1 78 ? 6.650 5.024 -17.768 1.00 5.16 244 HIS A C 1
ATOM 673 O O . HIS A 1 78 ? 6.611 6.002 -17.029 1.00 5.38 244 HIS A O 1
ATOM 680 N N . GLY A 1 79 ? 6.729 5.136 -19.089 1.00 5.07 245 GLY A N 1
ATOM 681 C CA . GLY A 1 79 ? 6.624 6.448 -19.704 1.00 5.24 245 GLY A CA 1
ATOM 682 C C . GLY A 1 79 ? 7.753 7.400 -19.367 1.00 5.29 245 GLY A C 1
ATOM 683 O O . GLY A 1 79 ? 7.606 8.615 -19.570 1.00 5.30 245 GLY A O 1
ATOM 684 N N . GLN A 1 80 ? 8.880 6.875 -18.877 1.00 5.49 246 GLN A N 1
ATOM 685 C CA . GLN A 1 80 ? 10.036 7.725 -18.552 1.00 5.60 246 GLN A CA 1
ATOM 686 C C . GLN A 1 80 ? 10.926 7.793 -19.791 1.00 5.63 246 GLN A C 1
ATOM 687 O O . GLN A 1 80 ? 12.015 7.214 -19.852 1.00 5.70 246 GLN A O 1
ATOM 693 N N . PHE A 1 81 ? 10.425 8.507 -20.799 1.00 5.85 247 PHE A N 1
ATOM 694 C CA . PHE A 1 81 ? 11.059 8.507 -22.105 1.00 5.94 247 PHE A CA 1
ATOM 695 C C . PHE A 1 81 ? 12.518 8.946 -22.086 1.00 6.11 247 PHE A C 1
ATOM 696 O O . PHE A 1 81 ? 13.331 8.416 -22.829 1.00 5.97 247 PHE A O 1
ATOM 704 N N . TYR A 1 82 ? 12.846 9.925 -21.255 1.00 6.24 248 TYR A N 1
ATOM 705 C CA . TYR A 1 82 ? 14.205 10.453 -21.238 1.00 6.63 248 TYR A CA 1
ATOM 706 C C . TYR A 1 82 ? 15.157 9.436 -20.629 1.00 6.53 248 TYR A C 1
ATOM 707 O O . TYR A 1 82 ? 16.309 9.335 -21.045 1.00 6.78 248 TYR A O 1
ATOM 716 N N . ASP A 1 83 ? 14.654 8.637 -19.689 1.00 6.45 249 ASP A N 1
ATOM 717 C CA . ASP A 1 83 ? 15.432 7.523 -19.159 1.00 6.44 249 ASP A CA 1
ATOM 718 C C . ASP A 1 83 ? 15.571 6.396 -20.189 1.00 6.27 249 ASP A C 1
ATOM 719 O O . ASP A 1 83 ? 16.613 5.759 -20.269 1.00 6.34 249 ASP A O 1
ATOM 724 N N . LEU A 1 84 ? 14.531 6.151 -20.984 1.00 6.26 250 LEU A N 1
ATOM 725 C CA . LEU A 1 84 ? 14.644 5.192 -22.084 1.00 6.51 250 LEU A CA 1
ATOM 726 C C . LEU A 1 84 ? 15.774 5.574 -23.051 1.00 6.76 250 LEU A C 1
ATOM 727 O O . LEU A 1 84 ? 16.604 4.734 -23.406 1.00 6.83 250 LEU A O 1
ATOM 732 N N . LEU A 1 85 ? 15.812 6.838 -23.465 1.00 7.31 251 LEU A N 1
ATOM 733 C CA . LEU A 1 85 ? 16.905 7.286 -24.325 1.00 7.66 251 LEU A CA 1
ATOM 734 C C . LEU A 1 85 ? 18.243 7.089 -23.644 1.00 7.68 251 LEU A C 1
ATOM 735 O O . LEU A 1 85 ? 19.210 6.708 -24.296 1.00 7.97 251 LEU A O 1
ATOM 740 N N . ASN A 1 86 ? 18.290 7.321 -22.337 1.00 7.76 252 ASN A N 1
ATOM 741 C CA . ASN A 1 86 ? 19.516 7.100 -21.589 1.00 8.04 252 ASN A CA 1
ATOM 742 C C . ASN A 1 86 ? 19.966 5.635 -21.630 1.00 8.05 252 ASN A C 1
ATOM 743 O O . ASN A 1 86 ? 21.157 5.354 -21.792 1.00 7.96 252 ASN A O 1
ATOM 748 N N . ILE A 1 87 ? 19.026 4.693 -21.514 1.00 7.67 253 ILE A N 1
ATOM 749 C CA . ILE A 1 87 ? 19.362 3.275 -21.677 1.00 7.56 253 ILE A CA 1
ATOM 750 C C . ILE A 1 87 ? 20.072 3.046 -23.013 1.00 7.68 253 ILE A C 1
ATOM 751 O O . ILE A 1 87 ? 21.118 2.381 -23.061 1.00 7.62 253 ILE A O 1
ATOM 756 N N . PHE A 1 88 ? 19.511 3.585 -24.095 1.00 7.88 254 PHE A N 1
ATOM 757 C CA . PHE A 1 88 ? 20.137 3.425 -25.407 1.00 8.55 254 PHE A CA 1
ATOM 758 C C . PHE A 1 88 ? 21.504 4.109 -25.505 1.00 8.97 254 PHE A C 1
ATOM 759 O O . PHE A 1 88 ? 22.382 3.630 -26.218 1.00 9.35 254 PHE A O 1
ATOM 767 N N . GLU A 1 89 ? 21.697 5.199 -24.774 1.00 9.25 255 GLU A N 1
ATOM 768 C CA . GLU A 1 89 ? 23.000 5.856 -24.770 1.00 10.11 255 GLU A CA 1
ATOM 769 C C . GLU A 1 89 ? 24.024 5.084 -23.953 1.00 10.12 255 GLU A C 1
ATOM 770 O O . GLU A 1 89 ? 25.193 5.016 -24.337 1.00 10.93 255 GLU A O 1
ATOM 776 N N . LEU A 1 90 ? 23.582 4.466 -22.860 1.00 9.78 256 LEU A N 1
ATOM 777 C CA . LEU A 1 90 ? 24.460 3.667 -21.999 1.00 9.99 256 LEU A CA 1
ATOM 778 C C . LEU A 1 90 ? 24.813 2.328 -22.631 1.00 9.92 256 LEU A C 1
ATOM 779 O O . LEU A 1 90 ? 25.917 1.802 -22.429 1.00 10.59 256 LEU A O 1
ATOM 784 N N . ASN A 1 91 ? 23.875 1.767 -23.384 1.00 9.27 257 ASN A N 1
ATOM 785 C CA . ASN A 1 91 ? 23.952 0.359 -23.770 1.00 9.05 257 ASN A CA 1
ATOM 786 C C . ASN A 1 91 ? 23.926 0.141 -25.276 1.00 8.99 257 ASN A C 1
ATOM 787 O O . ASN A 1 91 ? 24.029 -0.993 -25.743 1.00 9.41 257 ASN A O 1
ATOM 792 N N . GLY A 1 92 ? 23.786 1.227 -26.033 1.00 9.05 258 GLY A N 1
ATOM 793 C CA . GLY A 1 92 ? 23.764 1.158 -27.491 1.00 9.41 258 GLY A CA 1
ATOM 794 C C . GLY A 1 92 ? 22.354 1.071 -28.042 1.00 9.58 258 GLY A C 1
ATOM 795 O O . GLY A 1 92 ? 21.441 0.546 -27.386 1.00 9.53 258 GLY A O 1
ATOM 796 N N . LEU A 1 93 ? 22.151 1.591 -29.247 1.00 9.83 259 LEU A N 1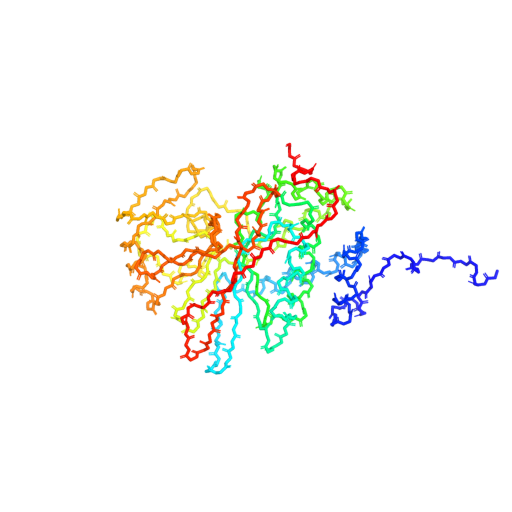
ATOM 797 C CA . LEU A 1 93 ? 20.863 1.457 -29.905 1.00 10.43 259 LEU A CA 1
ATOM 798 C C . LEU A 1 93 ? 20.545 -0.019 -30.147 1.00 10.09 259 LEU A C 1
ATOM 799 O O . LEU A 1 93 ? 21.453 -0.834 -30.293 1.00 9.96 259 LEU A O 1
ATOM 804 N N . PRO A 1 94 ? 19.250 -0.374 -30.187 1.00 9.98 260 PRO A N 1
ATOM 805 C CA . PRO A 1 94 ? 18.873 -1.722 -30.602 1.00 10.08 260 PRO A CA 1
ATOM 806 C C . PRO A 1 94 ? 19.391 -2.010 -32.006 1.00 10.42 260 PRO A C 1
ATOM 807 O O . PRO A 1 94 ? 19.466 -1.095 -32.842 1.00 10.74 260 PRO A O 1
ATOM 811 N N . SER A 1 95 ? 19.740 -3.267 -32.260 1.00 10.82 261 SER A N 1
ATOM 812 C CA . SER A 1 95 ? 20.092 -3.726 -33.602 1.00 11.55 261 SER A CA 1
ATOM 813 C C . SER A 1 95 ? 20.083 -5.245 -33.609 1.00 12.03 261 SER A C 1
ATOM 814 O O . SER A 1 95 ? 19.816 -5.878 -32.575 1.00 11.17 261 SER A O 1
ATOM 817 N N . GLU A 1 96 ? 20.384 -5.829 -34.766 1.00 13.49 262 GLU A N 1
ATOM 818 C CA . GLU A 1 96 ? 20.486 -7.277 -34.887 1.00 14.66 262 GLU A CA 1
ATOM 819 C C . GLU A 1 96 ? 21.635 -7.839 -34.054 1.00 14.46 262 GLU A C 1
ATOM 820 O O . GLU A 1 96 ? 21.624 -9.016 -33.714 1.00 15.32 262 GLU A O 1
ATOM 826 N N . THR A 1 97 ? 22.619 -7.005 -33.729 1.00 13.64 263 THR A N 1
ATOM 827 C CA . THR A 1 97 ? 23.729 -7.443 -32.884 1.00 13.57 263 THR A CA 1
ATOM 828 C C . THR A 1 97 ? 23.629 -6.916 -31.445 1.00 12.62 263 THR A C 1
ATOM 829 O O . THR A 1 97 ? 24.423 -7.296 -30.582 1.00 14.36 263 THR A O 1
ATOM 833 N N . ASN A 1 98 ? 22.636 -6.061 -31.187 1.00 10.61 264 ASN A N 1
ATOM 834 C CA . ASN A 1 98 ? 22.378 -5.553 -29.839 1.00 9.16 264 ASN A CA 1
ATOM 835 C C . ASN A 1 98 ? 20.887 -5.706 -29.500 1.00 8.19 264 ASN A C 1
ATOM 836 O O . ASN A 1 98 ? 20.158 -4.705 -29.437 1.00 8.07 264 ASN A O 1
ATOM 841 N N A PRO A 1 99 ? 20.423 -6.958 -29.308 0.50 7.61 265 PRO A N 1
ATOM 842 N N B PRO A 1 99 ? 20.429 -6.957 -29.305 0.50 7.73 265 PRO A N 1
ATOM 843 C CA A PRO A 1 99 ? 18.986 -7.123 -29.113 0.50 7.30 265 PRO A CA 1
ATOM 844 C CA B PRO A 1 99 ? 19.009 -7.232 -29.076 0.50 7.42 265 PRO A CA 1
ATOM 845 C C A PRO A 1 99 ? 18.521 -6.773 -27.703 0.50 6.85 265 PRO A C 1
ATOM 846 C C B PRO A 1 99 ? 18.522 -6.796 -27.690 0.50 6.93 265 PRO A C 1
ATOM 847 O O A PRO A 1 99 ? 19.304 -6.790 -26.754 0.50 6.67 265 PRO A O 1
ATOM 848 O O B PRO A 1 99 ? 19.302 -6.766 -26.738 0.50 6.73 265 PRO A O 1
ATOM 855 N N . TYR A 1 100 ? 17.237 -6.455 -27.594 1.00 6.55 266 TYR A N 1
ATOM 856 C CA . TYR A 1 100 ? 16.624 -6.041 -26.338 1.00 6.19 266 TYR A CA 1
ATOM 857 C C . TYR A 1 100 ? 15.332 -6.814 -26.092 1.00 5.87 266 TYR A C 1
ATOM 858 O O . TYR A 1 100 ? 14.602 -7.177 -27.029 1.00 5.75 266 TYR A O 1
ATOM 867 N N . ILE A 1 101 ? 15.037 -6.983 -24.811 1.00 5.59 267 ILE A N 1
ATOM 868 C CA . ILE A 1 101 ? 13.723 -7.410 -24.326 1.00 5.46 267 ILE A CA 1
ATOM 869 C C . ILE A 1 101 ? 13.273 -6.352 -23.323 1.00 5.17 267 ILE A C 1
ATOM 870 O O . ILE A 1 101 ? 14.015 -6.039 -22.392 1.00 5.28 267 ILE A O 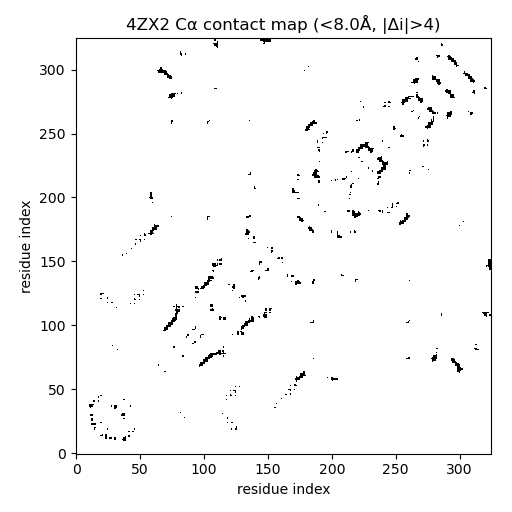1
ATOM 875 N N . PHE A 1 102 ? 12.087 -5.780 -23.533 1.00 4.79 268 PHE A N 1
ATOM 876 C CA . PHE A 1 102 ? 11.466 -4.899 -22.540 1.00 4.64 268 PHE A CA 1
ATOM 877 C C . PHE A 1 102 ? 10.300 -5.649 -21.919 1.00 4.45 268 PHE A C 1
ATOM 878 O O . PHE A 1 102 ? 9.327 -6.010 -22.596 1.00 4.33 268 PHE A O 1
ATOM 886 N N . ASN A 1 103 ? 10.417 -5.883 -20.616 1.00 4.30 269 ASN A N 1
ATOM 887 C CA . ASN A 1 103 ? 9.544 -6.793 -19.888 1.00 4.30 269 ASN A CA 1
ATOM 888 C C . ASN A 1 103 ? 8.334 -6.100 -19.270 1.00 4.27 269 ASN A C 1
ATOM 889 O O . ASN A 1 103 ? 8.129 -6.160 -18.051 1.00 4.45 269 ASN A O 1
ATOM 894 N N . GLY A 1 104 ? 7.538 -5.453 -20.120 1.00 4.30 270 GLY A N 1
ATOM 895 C CA . GLY A 1 104 ? 6.254 -4.898 -19.708 1.00 4.32 270 GLY A CA 1
ATOM 896 C C . GLY A 1 104 ? 6.304 -3.569 -18.994 1.00 4.23 270 GLY A C 1
ATOM 897 O O . GLY A 1 104 ? 7.367 -3.040 -18.669 1.00 4.25 270 GLY A O 1
ATOM 898 N N . ASP A 1 105 ? 5.118 -3.033 -18.737 1.00 4.28 271 ASP A N 1
ATOM 899 C CA . ASP A 1 105 ? 4.934 -1.763 -18.026 1.00 4.31 271 ASP A CA 1
ATOM 900 C C . ASP A 1 105 ? 5.723 -0.630 -18.680 1.00 4.35 271 ASP A C 1
ATOM 901 O O . ASP A 1 105 ? 6.555 0.043 -18.057 1.00 4.39 271 ASP A O 1
ATOM 906 N N . PHE A 1 106 ? 5.426 -0.450 -19.965 1.00 4.47 272 PHE A N 1
ATOM 907 C CA . PHE A 1 106 ? 5.981 0.621 -20.790 1.00 4.55 272 PHE A CA 1
ATOM 908 C C . PHE A 1 106 ? 5.272 1.927 -20.533 1.00 4.69 272 PHE A C 1
ATOM 909 O O . PHE A 1 106 ? 5.835 3.008 -20.751 1.00 4.76 272 PHE A O 1
ATOM 917 N N . VAL A 1 107 ? 4.006 1.823 -20.132 1.00 4.78 273 VAL A N 1
ATOM 918 C CA . VAL A 1 107 ? 3.122 2.977 -20.043 1.00 5.02 273 VAL A CA 1
ATOM 919 C C . VAL A 1 107 ? 2.541 3.120 -18.645 1.00 5.15 273 VAL A C 1
ATOM 920 O O . VAL A 1 107 ? 2.752 2.253 -17.776 1.00 5.20 273 VAL A O 1
ATOM 924 N N . ASP A 1 108 ? 1.812 4.222 -18.459 1.00 5.39 274 ASP A N 1
ATOM 925 C CA . ASP A 1 108 ? 1.242 4.656 -17.176 1.00 5.80 274 ASP A CA 1
ATOM 926 C C . ASP A 1 108 ? 2.312 5.193 -16.230 1.00 6.19 274 ASP A C 1
ATOM 927 O O . ASP A 1 108 ? 3.495 4.868 -16.344 1.00 6.13 274 ASP A O 1
ATOM 932 N N . ARG A 1 109 ? 1.858 5.995 -15.267 1.00 6.78 275 ARG A N 1
ATOM 933 C CA . ARG A 1 109 ? 2.693 6.576 -14.208 1.00 7.32 275 ARG A CA 1
ATOM 934 C C . ARG A 1 109 ? 3.515 7.742 -14.747 1.00 7.24 275 ARG A C 1
ATOM 935 O O . ARG A 1 109 ? 3.288 8.888 -14.330 1.00 7.76 275 ARG A O 1
ATOM 943 N N . GLY A 1 110 ? 4.439 7.479 -15.672 1.00 6.95 276 GLY A N 1
ATOM 944 C CA . GLY A 1 110 ? 5.188 8.547 -16.321 1.00 6.89 276 GLY A CA 1
ATOM 945 C C . GLY A 1 110 ? 4.369 9.200 -17.414 1.00 6.71 276 GLY A C 1
ATOM 946 O O . GLY A 1 110 ? 3.490 8.574 -18.030 1.00 7.04 276 GLY A O 1
ATOM 947 N N . SER A 1 111 ? 4.695 10.460 -17.676 1.00 6.60 277 SER A N 1
ATOM 948 C CA . SER A 1 111 ? 3.878 11.302 -18.538 1.00 6.58 277 SER A CA 1
ATOM 949 C C . SER A 1 111 ? 4.442 11.484 -19.940 1.00 6.16 277 SER A C 1
ATOM 950 O O . SER A 1 111 ? 4.013 12.387 -20.668 1.00 6.35 277 SER A O 1
ATOM 953 N N . PHE A 1 112 ? 5.382 10.613 -20.316 1.00 5.83 278 PHE A N 1
ATOM 954 C CA . PHE A 1 112 ? 5.830 10.490 -21.704 1.00 5.63 278 PHE A CA 1
ATOM 955 C C . PHE A 1 112 ? 5.601 9.039 -22.151 1.00 5.18 278 PHE A C 1
ATOM 956 O O . PHE A 1 112 ? 6.442 8.427 -22.820 1.00 5.22 278 PHE A O 1
ATOM 964 N N . SER A 1 113 ? 4.452 8.479 -21.763 1.00 5.12 279 SER A N 1
ATOM 965 C CA . SER A 1 113 ? 4.113 7.116 -22.142 1.00 5.04 279 SER A CA 1
ATOM 966 C C . SER A 1 113 ? 3.920 6.938 -23.644 1.00 4.95 279 SER A C 1
ATOM 967 O O . SER A 1 113 ? 4.295 5.914 -24.185 1.00 4.92 279 SER A O 1
ATOM 970 N N . VAL A 1 114 ? 3.298 7.909 -24.313 1.00 4.81 280 VAL A N 1
ATOM 971 C CA . VAL A 1 114 ? 3.137 7.821 -25.763 1.00 4.88 280 VAL A CA 1
ATOM 972 C C . VAL A 1 114 ? 4.499 7.730 -26.471 1.00 4.76 280 VAL A C 1
ATOM 973 O O . VAL A 1 114 ? 4.678 6.939 -27.403 1.00 4.79 280 VAL A O 1
ATOM 977 N N . GLU A 1 115 ? 5.452 8.530 -26.004 1.00 4.81 281 GLU A N 1
ATOM 978 C CA . GLU A 1 115 ? 6.789 8.566 -26.592 1.00 4.90 281 GLU A CA 1
ATOM 979 C C . GLU A 1 115 ? 7.536 7.249 -26.359 1.00 4.78 281 GLU A C 1
ATOM 980 O O . GLU A 1 115 ? 8.155 6.707 -27.279 1.00 4.78 281 GLU A O 1
ATOM 986 N N . VAL A 1 116 ? 7.436 6.709 -25.148 1.00 4.74 282 VAL A N 1
ATOM 987 C CA . VAL A 1 116 ? 8.018 5.398 -24.886 1.00 4.75 282 VAL A CA 1
ATOM 988 C C . VAL A 1 116 ? 7.398 4.343 -25.804 1.00 4.78 282 VAL A C 1
ATOM 989 O O . VAL A 1 116 ? 8.127 3.617 -26.476 1.00 4.61 282 VAL A O 1
ATOM 993 N N . ILE A 1 117 ? 6.075 4.230 -25.826 1.00 4.81 283 ILE A N 1
ATOM 994 C CA . ILE A 1 117 ? 5.476 3.083 -26.488 1.00 4.93 283 ILE A CA 1
ATOM 995 C C . ILE A 1 117 ? 5.639 3.135 -28.006 1.00 4.93 283 ILE A C 1
ATOM 996 O O . ILE A 1 117 ? 5.886 2.112 -28.637 1.00 4.81 283 ILE A O 1
ATOM 1001 N N . LEU A 1 118 ? 5.551 4.329 -28.587 1.00 5.06 284 LEU A N 1
ATOM 1002 C CA . LEU A 1 118 ? 5.740 4.422 -30.033 1.00 5.24 284 LEU A CA 1
ATOM 1003 C C . LEU A 1 118 ? 7.202 4.189 -30.427 1.00 5.17 284 LEU A C 1
ATOM 1004 O O . LEU A 1 118 ? 7.470 3.619 -31.478 1.00 5.26 284 LEU A O 1
ATOM 1009 N N . THR A 1 119 ? 8.135 4.607 -29.580 1.00 5.22 285 THR A N 1
ATOM 1010 C CA . THR A 1 119 ? 9.549 4.297 -29.812 1.00 5.29 285 THR A CA 1
ATOM 1011 C C . THR A 1 119 ? 9.785 2.784 -29.741 1.00 5.18 285 THR A C 1
ATOM 1012 O O . THR A 1 119 ? 10.433 2.206 -30.611 1.00 5.33 285 THR A O 1
ATOM 1016 N N . LEU A 1 120 ? 9.239 2.143 -28.707 1.00 5.13 286 LEU A N 1
ATOM 1017 C CA . LEU A 1 120 ? 9.375 0.686 -28.584 1.00 5.25 286 LEU A CA 1
ATOM 1018 C C . LEU A 1 120 ? 8.722 -0.064 -29.749 1.00 5.16 286 LEU A C 1
ATOM 1019 O O . LEU A 1 120 ? 9.311 -1.000 -30.295 1.00 5.12 286 LEU A O 1
ATOM 1024 N N . PHE A 1 121 ? 7.514 0.346 -30.128 1.00 5.25 287 PHE A N 1
ATOM 1025 C CA . PHE A 1 121 ? 6.836 -0.286 -31.258 1.00 5.52 287 PHE A CA 1
ATOM 1026 C C . PHE A 1 121 ? 7.605 -0.069 -32.569 1.00 5.45 287 PHE A C 1
ATOM 1027 O O . PHE A 1 121 ? 7.689 -0.980 -33.390 1.00 5.65 287 PHE A O 1
ATOM 1035 N N . GLY A 1 122 ? 8.164 1.127 -32.759 1.00 5.63 288 GLY A N 1
ATOM 1036 C CA . GLY A 1 122 ? 8.985 1.401 -33.936 1.00 5.70 288 GLY A CA 1
ATOM 1037 C C . GLY A 1 122 ? 10.170 0.441 -34.019 1.00 5.71 288 GLY A C 1
ATOM 1038 O O . GLY A 1 122 ? 10.438 -0.148 -35.069 1.00 5.64 288 GLY A O 1
ATOM 1039 N N . PHE A 1 123 ? 10.870 0.253 -32.903 1.00 5.82 289 PHE A N 1
ATOM 1040 C CA . PHE A 1 123 ? 11.987 -0.686 -32.884 1.00 6.04 289 PHE A CA 1
ATOM 1041 C C . PHE A 1 123 ? 11.548 -2.135 -33.071 1.00 6.06 289 PHE A C 1
ATOM 1042 O O . PHE A 1 123 ? 12.286 -2.921 -33.673 1.00 6.11 289 PHE A O 1
ATOM 1050 N N . LYS A 1 124 ? 10.366 -2.497 -32.573 1.00 6.19 290 LYS A N 1
ATOM 1051 C CA . LYS A 1 124 ? 9.849 -3.853 -32.807 1.00 6.55 290 LYS A CA 1
ATOM 1052 C C . LYS A 1 124 ? 9.665 -4.089 -34.312 1.00 6.59 290 LYS A C 1
ATOM 1053 O O . LYS A 1 124 ? 9.994 -5.157 -34.824 1.00 6.68 290 LYS A O 1
ATOM 1059 N N . LEU A 1 125 ? 9.115 -3.094 -35.012 1.00 6.59 291 LEU A N 1
ATOM 1060 C CA . LEU A 1 125 ? 8.959 -3.183 -36.472 1.00 7.16 291 LEU A CA 1
ATOM 1061 C C . LEU A 1 125 ? 10.285 -3.220 -37.216 1.00 7.46 291 LEU A C 1
ATOM 1062 O O . LEU A 1 125 ? 10.422 -3.934 -38.214 1.00 8.18 291 LEU A O 1
ATOM 1067 N N . LEU A 1 126 ? 11.250 -2.459 -36.731 1.00 7.38 292 LEU A N 1
ATOM 1068 C CA . LEU A 1 126 ? 12.548 -2.375 -37.389 1.00 7.64 292 LEU A CA 1
ATOM 1069 C C . LEU A 1 126 ? 13.390 -3.642 -37.220 1.00 7.84 292 LEU A C 1
ATOM 1070 O O . LEU A 1 126 ? 14.042 -4.094 -38.171 1.00 7.99 292 LEU A O 1
ATOM 1075 N N . TYR A 1 127 ? 13.360 -4.219 -36.018 1.00 7.85 293 TYR A N 1
ATOM 1076 C CA . TYR A 1 127 ? 14.142 -5.413 -35.691 1.00 8.23 293 TYR A CA 1
ATOM 1077 C C . TYR A 1 127 ? 13.244 -6.470 -35.071 1.00 8.29 293 TYR A C 1
ATOM 1078 O O . TYR A 1 127 ? 13.398 -6.801 -33.891 1.00 7.99 293 TYR A O 1
ATOM 1087 N N . PRO A 1 128 ? 12.308 -7.023 -35.859 1.00 8.46 294 PRO A N 1
ATOM 1088 C CA . PRO A 1 128 ? 11.280 -7.873 -35.250 1.00 8.96 294 PRO A CA 1
ATOM 1089 C C . PRO A 1 128 ? 11.822 -9.124 -34.558 1.00 9.33 294 PRO A C 1
ATOM 1090 O O . PRO A 1 128 ? 11.193 -9.626 -33.632 1.00 9.10 294 PRO A O 1
ATOM 1094 N N . ASP A 1 129 ? 12.979 -9.616 -34.983 1.00 9.84 295 ASP A N 1
ATOM 1095 C CA . ASP A 1 129 ? 13.551 -10.816 -34.370 1.00 10.68 295 ASP A CA 1
ATOM 1096 C C . ASP A 1 129 ? 14.595 -10.519 -33.310 1.00 10.25 295 ASP A C 1
ATOM 1097 O O . ASP A 1 129 ? 15.142 -11.440 -32.700 1.00 10.10 295 ASP A O 1
ATOM 1102 N N . HIS A 1 130 ? 14.844 -9.234 -33.062 1.00 9.47 296 HIS A N 1
ATOM 1103 C CA . HIS A 1 130 ? 15.866 -8.804 -32.113 1.00 9.34 296 HIS A CA 1
ATOM 1104 C C . HIS A 1 130 ? 15.403 -7.751 -31.150 1.00 8.62 296 HIS A C 1
ATOM 1105 O O . HIS A 1 130 ? 16.197 -7.200 -30.399 1.00 9.10 296 HIS A O 1
ATOM 1112 N N . PHE A 1 131 ? 14.109 -7.456 -31.162 1.00 7.77 297 PHE A N 1
ATOM 1113 C CA . PHE A 1 131 ? 13.564 -6.458 -30.264 1.00 7.25 297 PHE A CA 1
ATOM 1114 C C . PHE A 1 131 ? 12.232 -6.978 -29.773 1.00 6.99 297 PHE A C 1
ATOM 1115 O O . PHE A 1 131 ? 11.282 -7.073 -30.549 1.00 7.75 297 PHE A O 1
ATOM 1123 N N . HIS A 1 132 ? 12.177 -7.300 -28.488 1.00 6.29 298 HIS A N 1
ATOM 1124 C CA . HIS A 1 132 ? 11.071 -8.056 -27.915 1.00 5.88 298 HIS A CA 1
ATOM 1125 C C . HIS A 1 132 ? 10.342 -7.280 -26.873 1.00 5.56 298 HIS A C 1
ATOM 1126 O O . HIS A 1 132 ? 10.969 -6.664 -26.009 1.00 5.47 298 HIS A O 1
ATOM 1133 N N . LEU A 1 133 ? 9.012 -7.327 -26.941 1.00 5.26 299 LEU A N 1
ATOM 1134 C CA . LEU A 1 133 ? 8.134 -6.645 -25.999 1.00 5.07 299 LEU A CA 1
ATOM 1135 C C . LEU A 1 133 ? 7.219 -7.678 -25.367 1.00 4.89 299 LEU A C 1
ATOM 1136 O O . LEU A 1 133 ? 6.535 -8.428 -26.075 1.00 5.24 299 LEU A O 1
ATOM 1141 N N . LEU A 1 134 ? 7.222 -7.726 -24.037 1.00 4.67 300 LEU A N 1
ATOM 1142 C CA . LEU A 1 134 ? 6.339 -8.619 -23.282 1.00 4.66 300 LEU A CA 1
ATOM 1143 C C . LEU A 1 134 ? 5.314 -7.775 -22.550 1.00 4.48 300 LEU A C 1
ATOM 1144 O O . LEU A 1 134 ? 5.619 -6.669 -22.093 1.00 4.57 300 LEU A O 1
ATOM 1149 N N . ARG A 1 135 ? 4.092 -8.287 -22.442 1.00 4.37 301 ARG A N 1
ATOM 1150 C CA . ARG A 1 135 ? 3.038 -7.541 -21.794 1.00 4.38 301 ARG A CA 1
ATOM 1151 C C . ARG A 1 135 ? 3.256 -7.410 -20.291 1.00 4.46 301 ARG A C 1
ATOM 1152 O O . ARG A 1 135 ? 3.668 -8.366 -19.635 1.00 4.63 301 ARG A O 1
ATOM 1160 N N . GLY A 1 136 ? 2.966 -6.227 -19.756 1.00 4.39 302 GLY A N 1
ATOM 1161 C CA . GLY A 1 136 ? 2.914 -6.013 -18.319 1.00 4.52 302 GLY A CA 1
ATOM 1162 C C . GLY A 1 136 ? 1.490 -5.821 -17.847 1.00 4.67 302 GLY A C 1
ATOM 1163 O O . GLY A 1 136 ? 0.554 -5.728 -18.650 1.00 4.51 302 GLY A O 1
ATOM 1164 N N . ASN A 1 137 ? 1.302 -5.758 -16.532 1.00 4.79 303 ASN A N 1
ATOM 1165 C CA . ASN A 1 137 ? -0.051 -5.514 -16.023 1.00 5.16 303 ASN A CA 1
ATOM 1166 C C . ASN A 1 137 ? -0.594 -4.145 -16.425 1.00 5.15 303 ASN A C 1
ATOM 1167 O O . ASN A 1 137 ? -1.815 -3.961 -16.464 1.00 5.42 303 ASN A O 1
ATOM 1172 N N . HIS A 1 138 ? 0.297 -3.213 -16.753 1.00 5.13 304 HIS A N 1
ATOM 1173 C CA . HIS A 1 138 ? -0.140 -1.904 -17.228 1.00 5.34 304 HIS A CA 1
ATOM 1174 C C . HIS A 1 138 ? -0.505 -1.823 -18.681 1.00 5.47 304 HIS A C 1
ATOM 1175 O O . HIS A 1 138 ? -1.059 -0.809 -19.098 1.00 6.05 304 HIS A O 1
ATOM 1182 N N . GLU A 1 139 ? -0.235 -2.858 -19.471 1.00 5.23 305 GLU A N 1
ATOM 1183 C CA . GLU A 1 139 ? -0.680 -2.850 -20.871 1.00 5.22 305 GLU A CA 1
ATOM 1184 C C . GLU A 1 139 ? -2.088 -3.443 -20.954 1.00 5.44 305 GLU A C 1
ATOM 1185 O O . GLU A 1 139 ? -2.362 -4.418 -21.669 1.00 5.43 305 GLU A O 1
ATOM 1191 N N . THR A 1 140 ? -2.975 -2.821 -20.185 1.00 5.80 306 THR A N 1
ATOM 1192 C CA . THR A 1 140 ? -4.356 -3.274 -20.048 1.00 6.13 306 THR A CA 1
ATOM 1193 C C . THR A 1 140 ? -5.275 -2.075 -19.865 1.00 6.47 306 THR A C 1
ATOM 1194 O O . THR A 1 140 ? -4.847 -1.012 -19.393 1.00 6.47 306 THR A O 1
ATOM 1198 N N . ASP A 1 141 ? -6.543 -2.255 -20.229 1.00 6.96 307 ASP A N 1
ATOM 1199 C CA . ASP A 1 141 ? -7.513 -1.159 -20.203 1.00 7.74 307 ASP A CA 1
ATOM 1200 C C . ASP A 1 141 ? -7.744 -0.600 -18.799 1.00 7.83 307 ASP A C 1
ATOM 1201 O O . ASP A 1 141 ? -7.760 0.614 -18.603 1.00 7.87 307 ASP A O 1
ATOM 1206 N N . ASN A 1 142 ? -7.962 -1.478 -17.823 1.00 8.07 308 ASN A N 1
ATOM 1207 C CA . ASN A 1 142 ? -8.301 -1.015 -16.485 1.00 8.63 308 ASN A CA 1
ATOM 1208 C C . ASN A 1 142 ? -7.198 -0.170 -15.880 1.00 8.32 308 ASN A C 1
ATOM 1209 O O . ASN A 1 142 ? -7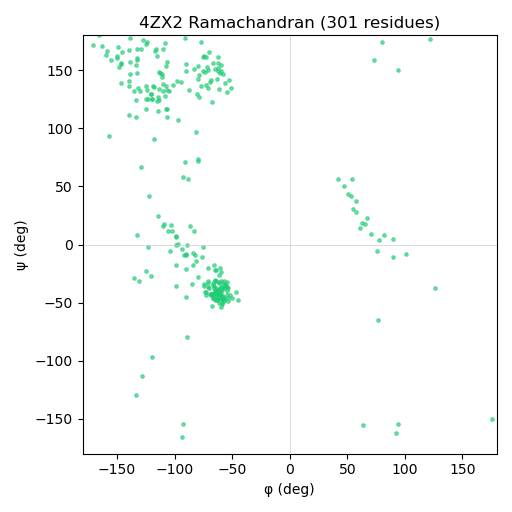.454 0.826 -15.205 1.00 9.02 308 ASN A O 1
ATOM 1214 N N . MET A 1 143 ? -5.959 -0.581 -16.123 1.00 7.66 309 MET A N 1
ATOM 1215 C CA . MET A 1 143 ? -4.831 0.158 -15.593 1.00 7.59 309 MET A CA 1
ATOM 1216 C C . MET A 1 143 ? -4.641 1.467 -16.355 1.00 7.28 309 MET A C 1
ATOM 1217 O O . MET A 1 143 ? -4.445 2.509 -15.741 1.00 7.03 309 MET A O 1
ATOM 1222 N N . ASN A 1 144 ? -4.743 1.421 -17.682 1.00 7.04 310 ASN A N 1
ATOM 1223 C CA . ASN A 1 144 ? -4.590 2.636 -18.495 1.00 7.09 310 ASN A CA 1
ATOM 1224 C C . ASN A 1 144 ? -5.651 3.682 -18.169 1.00 7.48 310 ASN A C 1
ATOM 1225 O O . ASN A 1 144 ? -5.374 4.880 -18.239 1.00 7.44 310 ASN A O 1
ATOM 1230 N N . GLN A 1 145 ? -6.855 3.225 -17.820 1.00 8.14 311 GLN A N 1
ATOM 1231 C CA . GLN A 1 145 ? -7.955 4.121 -17.517 1.00 9.22 311 GLN A CA 1
ATOM 1232 C C . GLN A 1 145 ? -7.628 5.018 -16.335 1.00 9.67 311 GLN A C 1
ATOM 1233 O O . GLN A 1 145 ? -8.007 6.195 -16.341 1.00 10.54 311 GLN A O 1
ATOM 1239 N N . ILE A 1 146 ? -6.925 4.469 -15.345 1.00 9.80 312 ILE A N 1
ATOM 1240 C CA . ILE A 1 146 ? -6.677 5.140 -14.059 1.00 10.59 312 ILE A CA 1
ATOM 1241 C C . ILE A 1 146 ? -5.297 5.798 -13.987 1.00 9.72 312 ILE A C 1
ATOM 1242 O O . ILE A 1 146 ? -5.129 6.852 -13.367 1.00 10.03 312 ILE A O 1
ATOM 1247 N N . TYR A 1 147 ? -4.302 5.171 -14.603 1.00 8.72 313 TYR A N 1
ATOM 1248 C CA . TYR A 1 147 ? -2.916 5.490 -14.268 1.00 8.17 313 TYR A CA 1
ATOM 1249 C C . TYR A 1 147 ? -2.153 6.325 -15.290 1.00 7.49 313 TYR A C 1
ATOM 1250 O O . TYR A 1 147 ? -0.938 6.475 -15.165 1.00 7.54 313 TYR A O 1
ATOM 1259 N N . GLY A 1 148 ? -2.865 6.891 -16.267 1.00 6.93 314 GLY A N 1
ATOM 1260 C CA . GLY A 1 148 ? -2.277 7.936 -17.110 1.00 6.69 314 GLY A CA 1
ATOM 1261 C C . GLY A 1 148 ? -2.336 7.712 -18.597 1.00 6.30 314 GLY A C 1
ATOM 1262 O O . GLY A 1 148 ? -2.517 8.668 -19.352 1.00 6.44 314 GLY A O 1
ATOM 1263 N N . PHE A 1 149 ? -2.167 6.469 -19.052 1.00 5.94 315 PHE A N 1
ATOM 1264 C CA . PHE A 1 149 ? -1.983 6.258 -20.486 1.00 5.85 315 PHE A CA 1
ATOM 1265 C C . PHE A 1 149 ? -3.227 6.589 -21.303 1.00 5.94 315 PHE A C 1
ATOM 1266 O O . PHE A 1 149 ? -3.122 7.208 -22.367 1.00 5.86 315 PHE A O 1
ATOM 1274 N N . GLU A 1 150 ? -4.403 6.173 -20.839 1.00 6.36 316 GLU A N 1
ATOM 1275 C CA . GLU A 1 150 ? -5.605 6.528 -21.573 1.00 6.74 316 GLU A CA 1
ATOM 1276 C C . GLU A 1 150 ? -5.767 8.056 -21.662 1.00 6.41 316 GLU A C 1
ATOM 1277 O O . GLU A 1 150 ? -6.054 8.596 -22.737 1.00 6.16 316 GLU A O 1
ATOM 1283 N N . GLY A 1 151 ? -5.557 8.744 -20.544 1.00 6.21 317 GLY A N 1
ATOM 1284 C CA . GLY A 1 151 ? -5.643 10.202 -20.541 1.00 6.17 317 GLY A CA 1
ATOM 1285 C C . GLY A 1 151 ? -4.618 10.826 -21.474 1.00 6.03 317 GLY A C 1
ATOM 1286 O O . GLY A 1 151 ? -4.919 11.792 -22.184 1.00 6.29 317 GLY A O 1
ATOM 1287 N N . GLU A 1 152 ? -3.408 10.272 -21.481 1.00 5.90 318 GLU A N 1
ATOM 1288 C CA . GLU A 1 152 ? -2.335 10.825 -22.285 1.00 5.76 318 GLU A CA 1
ATOM 1289 C C . GLU A 1 152 ? -2.612 10.648 -23.775 1.00 5.76 318 GLU A C 1
ATOM 1290 O O . GLU A 1 152 ? -2.402 11.582 -24.560 1.00 5.67 318 GLU A O 1
ATOM 1296 N N . VAL A 1 153 ? -3.094 9.471 -24.171 1.00 5.86 319 VAL A N 1
ATOM 1297 C CA . VAL A 1 153 ? -3.420 9.235 -25.578 1.00 5.92 319 VAL A CA 1
ATOM 1298 C C . VAL A 1 153 ? -4.581 10.123 -26.021 1.00 6.12 319 VAL A C 1
ATOM 1299 O O . VAL A 1 153 ? -4.558 10.699 -27.103 1.00 6.05 319 VAL A O 1
ATOM 1303 N N . LYS A 1 154 ? -5.599 10.241 -25.177 1.00 6.49 320 LYS A N 1
ATOM 1304 C CA . LYS A 1 154 ? -6.722 11.102 -25.511 1.00 7.16 320 LYS A CA 1
ATOM 1305 C C . LYS A 1 154 ? -6.322 12.569 -25.596 1.00 6.97 320 LYS A C 1
ATOM 1306 O O . LYS A 1 154 ? -6.911 13.319 -26.372 1.00 7.68 320 LYS A O 1
ATOM 1312 N N . ALA A 1 155 ? -5.340 12.982 -24.804 1.00 6.35 321 ALA A N 1
ATOM 1313 C CA . ALA A 1 155 ? -4.848 14.357 -24.837 1.00 6.15 321 ALA A CA 1
ATOM 1314 C C . ALA A 1 155 ? -4.002 14.629 -26.077 1.00 5.92 321 ALA A C 1
ATOM 1315 O O . ALA A 1 155 ? -4.105 15.714 -26.688 1.00 5.87 321 ALA A O 1
ATOM 1317 N N . LYS A 1 156 ? -3.165 13.666 -26.448 1.00 5.84 322 LYS A N 1
ATOM 1318 C CA . LYS A 1 156 ? -2.239 13.862 -27.557 1.00 5.73 322 LYS A CA 1
ATOM 1319 C C . LYS A 1 156 ? -2.868 13.556 -28.910 1.00 5.74 322 LYS A C 1
ATOM 1320 O O . LYS A 1 156 ? -2.516 14.180 -29.920 1.00 5.78 322 LYS A O 1
ATOM 1326 N N . TYR A 1 157 ? -3.769 12.573 -28.926 1.00 5.91 323 TYR A N 1
ATOM 1327 C CA . TYR A 1 157 ? -4.407 12.115 -30.137 1.00 6.34 323 TYR A CA 1
ATOM 1328 C C . TYR A 1 157 ? -5.917 12.117 -29.917 1.00 6.79 323 TYR A C 1
ATOM 1329 O O . TYR A 1 157 ? -6.501 13.187 -29.764 1.00 7.24 323 TYR A O 1
ATOM 1338 N N . THR A 1 158 ? -6.547 10.940 -29.893 1.00 6.95 324 THR A N 1
ATOM 1339 C CA . THR A 1 158 ? -7.996 10.812 -29.745 1.00 7.52 324 THR A CA 1
ATOM 1340 C C . THR A 1 158 ? -8.322 9.520 -29.014 1.00 7.52 324 THR A C 1
ATOM 1341 O O . THR A 1 158 ? -7.463 8.642 -28.845 1.00 7.63 324 THR A O 1
ATOM 1345 N N . ALA A 1 159 ? -9.589 9.377 -28.636 1.00 7.75 325 ALA A N 1
ATOM 1346 C CA . ALA A 1 159 ? -10.091 8.125 -28.067 1.00 8.13 325 ALA A CA 1
ATOM 1347 C C . ALA A 1 159 ? -9.925 6.950 -29.029 1.00 8.23 325 ALA A C 1
ATOM 1348 O O . ALA A 1 159 ? -9.631 5.825 -28.597 1.00 8.10 325 ALA A O 1
ATOM 1350 N N . GLN A 1 160 ? -10.098 7.199 -30.324 1.00 8.65 326 GLN A N 1
ATOM 1351 C CA . GLN A 1 160 ? -9.946 6.157 -31.333 1.00 9.29 326 GLN A CA 1
ATOM 1352 C C . GLN A 1 160 ? -8.508 5.627 -31.368 1.00 8.66 326 GLN A C 1
ATOM 1353 O O . GLN A 1 160 ? -8.281 4.427 -31.494 1.00 8.46 326 GLN A O 1
ATOM 1359 N N . MET A 1 161 ? -7.530 6.520 -31.243 1.00 7.99 327 MET A N 1
ATOM 1360 C CA . MET A 1 161 ? -6.141 6.073 -31.156 1.00 7.99 327 MET A CA 1
ATOM 1361 C C . MET A 1 161 ? -5.942 5.189 -29.921 1.00 7.67 327 MET A C 1
ATOM 1362 O O . MET A 1 161 ? -5.241 4.173 -29.984 1.00 7.46 327 MET A O 1
ATOM 1367 N N . TYR A 1 162 ? -6.540 5.579 -28.797 1.00 7.55 328 TYR A N 1
ATOM 1368 C CA . TYR A 1 162 ? -6.444 4.761 -27.592 1.00 7.77 328 TYR A CA 1
ATOM 1369 C C . TYR A 1 162 ? -7.059 3.363 -27.788 1.00 7.70 328 TYR A C 1
ATOM 1370 O O . TYR A 1 162 ? -6.454 2.357 -27.390 1.00 7.27 328 TYR A O 1
ATOM 1379 N N . GLU A 1 163 ? -8.227 3.288 -28.415 1.00 8.06 329 GLU A N 1
ATOM 1380 C CA . GLU A 1 163 ? -8.853 2.003 -28.711 1.00 8.99 329 GLU A CA 1
ATOM 1381 C C . GLU A 1 163 ? -7.882 1.113 -29.479 1.00 8.31 329 GLU A C 1
ATOM 1382 O O . GLU A 1 163 ? -7.768 -0.084 -29.208 1.00 8.22 329 GLU A O 1
ATOM 1388 N N . LEU A 1 164 ? -7.182 1.692 -30.454 1.00 7.69 330 LEU A N 1
ATOM 1389 C CA . LEU A 1 164 ? -6.216 0.939 -31.229 1.00 7.44 330 LEU A CA 1
ATOM 1390 C C . LEU A 1 164 ? -5.039 0.462 -30.361 1.00 7.07 330 LEU A C 1
ATOM 1391 O O . LEU A 1 164 ? -4.618 -0.699 -30.459 1.00 7.20 330 LEU A O 1
ATOM 1396 N N . PHE A 1 165 ? -4.501 1.338 -29.513 1.00 6.71 331 PHE A N 1
ATOM 1397 C CA . PHE A 1 165 ? -3.462 0.899 -28.561 1.00 6.42 331 PHE A CA 1
ATOM 1398 C C . PHE A 1 165 ? -3.929 -0.311 -27.739 1.00 6.50 331 PHE A C 1
ATOM 1399 O O . PHE A 1 165 ? -3.178 -1.282 -27.571 1.00 6.23 331 PHE A O 1
ATOM 1407 N N . SER A 1 166 ? -5.158 -0.255 -27.227 1.00 6.67 332 SER A N 1
ATOM 1408 C CA . SER A 1 166 ? -5.699 -1.336 -26.409 1.00 7.29 332 SER A CA 1
ATOM 1409 C C . SER A 1 166 ? -5.688 -2.661 -27.179 1.00 7.34 332 SER A C 1
ATOM 1410 O O . SER A 1 166 ? -5.283 -3.699 -26.649 1.00 7.33 332 SER A O 1
ATOM 1413 N N . GLU A 1 167 ? -6.104 -2.602 -28.441 1.00 7.62 333 GLU A N 1
ATOM 1414 C CA . GLU A 1 167 ? -6.131 -3.772 -29.308 1.00 8.26 333 GLU A CA 1
ATOM 1415 C C . GLU A 1 167 ? -4.736 -4.329 -29.565 1.00 7.67 333 GLU A C 1
ATOM 1416 O O . GLU A 1 167 ? -4.552 -5.545 -29.641 1.00 7.85 333 GLU A O 1
ATOM 1422 N N . VAL A 1 168 ? -3.760 -3.445 -29.750 1.00 6.93 334 VAL A N 1
ATOM 1423 C CA . VAL A 1 168 ? -2.381 -3.856 -29.988 1.00 6.46 334 VAL A CA 1
ATOM 1424 C C . VAL A 1 168 ? -1.805 -4.544 -28.741 1.00 5.97 334 VAL A C 1
ATOM 1425 O O . VAL A 1 168 ? -1.171 -5.604 -28.842 1.00 5.91 334 VAL A O 1
ATOM 1429 N N . PHE A 1 169 ? -2.020 -3.938 -27.572 1.00 5.73 335 PHE A N 1
ATOM 1430 C CA . PHE A 1 169 ? -1.524 -4.493 -26.307 1.00 5.66 335 PHE A CA 1
ATOM 1431 C C . PHE A 1 169 ? -2.029 -5.915 -26.094 1.00 5.65 335 PHE A C 1
ATOM 1432 O O . PHE A 1 169 ? -1.322 -6.750 -25.542 1.00 5.52 335 PHE A O 1
ATOM 1440 N N . GLU A 1 170 ? -3.257 -6.199 -26.522 1.00 5.86 336 GLU A N 1
ATOM 1441 C CA . GLU A 1 170 ? -3.823 -7.550 -26.382 1.00 6.17 336 GLU A CA 1
ATOM 1442 C C . GLU A 1 170 ? -3.016 -8.628 -27.089 1.00 5.96 336 GLU A C 1
ATOM 1443 O O . GLU A 1 170 ? -3.095 -9.799 -26.716 1.00 5.83 336 GLU A O 1
ATOM 1449 N N . TRP A 1 171 ? -2.236 -8.252 -28.098 1.00 5.89 337 TRP A N 1
ATOM 1450 C CA . TRP A 1 171 ? -1.408 -9.215 -28.810 1.00 5.91 337 TRP A CA 1
ATOM 1451 C C . TRP A 1 171 ? 0.007 -9.336 -28.301 1.00 5.54 337 TRP A C 1
ATOM 1452 O O . TRP A 1 171 ? 0.766 -10.182 -28.780 1.00 5.43 337 TRP A O 1
ATOM 1463 N N . LEU A 1 172 ? 0.389 -8.522 -27.321 1.00 5.24 338 LEU A N 1
ATOM 1464 C CA . LEU A 1 172 ? 1.723 -8.663 -26.754 1.00 5.07 338 LEU A CA 1
ATOM 1465 C C . LEU A 1 172 ? 1.882 -10.053 -26.128 1.00 4.93 338 LEU A C 1
ATOM 1466 O O . LEU A 1 172 ? 0.995 -10.512 -25.403 1.00 4.97 338 LEU A O 1
ATOM 1471 N N . PRO A 1 173 ? 2.999 -10.753 -26.401 1.00 4.92 339 PRO A N 1
ATOM 1472 C CA A PRO A 1 173 ? 3.197 -12.049 -25.756 0.50 4.92 339 PRO A CA 1
ATOM 1473 C CA B PRO A 1 173 ? 3.232 -12.045 -25.755 0.50 4.89 339 PRO A CA 1
ATOM 1474 C C . PRO A 1 173 ? 3.351 -11.894 -24.243 1.00 4.86 339 PRO A C 1
ATOM 1475 O O . PRO A 1 173 ? 3.651 -10.795 -23.746 1.00 4.77 339 PRO A O 1
ATOM 1482 N N . LEU A 1 174 ? 3.124 -12.990 -23.531 1.00 4.82 340 LEU A N 1
ATOM 1483 C CA . LEU A 1 174 ? 3.122 -12.976 -22.075 1.00 4.85 340 LEU A CA 1
ATOM 1484 C C . LEU A 1 174 ? 4.418 -13.450 -21.428 1.00 4.81 340 LEU A C 1
ATOM 1485 O O . LEU A 1 174 ? 4.639 -13.194 -20.244 1.00 5.06 340 LEU A O 1
ATOM 1490 N N . ALA A 1 175 ? 5.267 -14.154 -22.172 1.00 4.88 341 ALA A N 1
ATOM 1491 C CA . ALA A 1 175 ? 6.527 -14.630 -21.603 1.00 4.83 341 ALA A CA 1
ATOM 1492 C C . ALA A 1 175 ? 7.490 -14.932 -22.721 1.00 4.88 341 ALA A C 1
ATOM 1493 O O . ALA A 1 175 ? 7.086 -15.098 -23.876 1.00 4.79 341 ALA A O 1
ATOM 1495 N N . GLN A 1 176 ? 8.764 -15.034 -22.367 1.00 4.95 342 GLN A N 1
ATOM 1496 C CA . GLN A 1 176 ? 9.801 -15.350 -23.346 1.00 5.15 342 GLN A CA 1
ATOM 1497 C C . GLN A 1 176 ? 10.780 -16.321 -22.703 1.00 5.11 342 GLN A C 1
ATOM 1498 O O . GLN A 1 176 ? 11.168 -16.145 -21.536 1.00 5.09 342 GLN A O 1
ATOM 1504 N N . CYS A 1 177 ? 11.177 -17.347 -23.452 1.00 5.27 343 CYS A N 1
ATOM 1505 C CA . CYS A 1 177 ? 12.145 -18.317 -22.955 1.00 5.66 343 CYS A CA 1
ATOM 1506 C C . CYS A 1 177 ? 13.374 -18.317 -23.838 1.00 5.93 343 CYS A C 1
ATOM 1507 O O . CYS A 1 177 ? 13.266 -18.477 -25.068 1.00 5.91 343 CYS A O 1
ATOM 1510 N N . ILE A 1 178 ? 14.525 -18.110 -23.206 1.00 6.23 344 ILE A N 1
ATOM 1511 C CA A ILE A 1 178 ? 15.802 -18.063 -23.916 0.43 6.65 344 ILE A CA 1
ATOM 1512 C CA B ILE A 1 178 ? 15.792 -18.081 -23.930 0.57 6.69 344 ILE A CA 1
ATOM 1513 C C . ILE A 1 178 ? 16.535 -19.392 -23.738 1.00 6.84 344 ILE A C 1
ATOM 1514 O O . ILE A 1 178 ? 16.822 -19.800 -22.610 1.00 6.67 344 ILE A O 1
ATOM 1523 N N . ASN A 1 179 ? 16.822 -20.053 -24.859 1.00 7.21 345 ASN A N 1
ATOM 1524 C CA . ASN A 1 179 ? 17.624 -21.285 -24.905 1.00 7.84 345 ASN A CA 1
ATOM 1525 C C . ASN A 1 179 ? 17.061 -22.404 -24.049 1.00 7.81 345 ASN A C 1
ATOM 1526 O O . ASN A 1 179 ? 17.809 -23.255 -23.556 1.00 8.08 345 ASN A O 1
ATOM 1531 N N . GLY A 1 180 ? 15.744 -22.390 -23.852 1.00 7.55 346 GLY A N 1
ATOM 1532 C CA . GLY A 1 180 ? 15.099 -23.385 -23.001 1.00 7.52 346 GLY A CA 1
ATOM 1533 C C . GLY A 1 180 ? 15.543 -23.327 -21.552 1.00 7.53 346 GLY A C 1
ATOM 1534 O O . GLY A 1 180 ? 15.347 -24.293 -20.824 1.00 7.58 346 GLY A O 1
ATOM 1535 N N . LYS A 1 181 ? 16.127 -22.207 -21.118 1.00 7.36 347 LYS A N 1
ATOM 1536 C CA . LYS A 1 181 ? 16.748 -22.143 -19.788 1.00 7.45 347 LYS A CA 1
ATOM 1537 C C . LYS A 1 181 ? 16.364 -20.957 -18.913 1.00 6.80 347 LYS A C 1
ATOM 1538 O O . LYS A 1 181 ? 16.366 -21.081 -17.686 1.00 6.77 347 LYS A O 1
ATOM 1544 N N . VAL A 1 182 ? 16.072 -19.810 -19.529 1.00 6.27 348 VAL A N 1
ATOM 1545 C CA . VAL A 1 182 ? 15.694 -18.615 -18.773 1.00 6.03 348 VAL A CA 1
ATOM 1546 C C . VAL A 1 182 ? 14.292 -18.228 -19.212 1.00 5.62 348 VAL A C 1
ATOM 1547 O O . VAL A 1 182 ? 14.045 -18.053 -20.414 1.00 5.77 348 VAL A O 1
ATOM 1551 N N . LEU A 1 183 ? 13.383 -18.098 -18.246 1.00 5.23 349 LEU A N 1
ATOM 1552 C CA . LEU A 1 183 ? 12.020 -17.668 -18.557 1.00 5.03 349 LEU A CA 1
ATOM 1553 C C . LEU A 1 183 ? 11.811 -16.265 -18.022 1.00 4.85 349 LEU A C 1
ATOM 1554 O O . LEU A 1 183 ? 12.152 -15.981 -16.868 1.00 4.92 349 LEU A O 1
ATOM 1559 N N . ILE A 1 184 ? 11.253 -15.412 -18.875 1.00 4.91 350 ILE A N 1
ATOM 1560 C CA . ILE A 1 184 ? 11.045 -14.000 -18.584 1.00 4.88 350 ILE A CA 1
ATOM 1561 C C . ILE A 1 184 ? 9.545 -13.703 -18.677 1.00 4.66 350 ILE A C 1
ATOM 1562 O O . ILE A 1 184 ? 8.888 -14.062 -19.660 1.00 4.64 350 ILE A O 1
ATOM 1567 N N . MET A 1 185 ? 9.009 -13.066 -17.641 1.00 4.61 351 MET A N 1
ATOM 1568 C CA . MET A 1 185 ? 7.623 -12.599 -17.651 1.00 4.61 351 MET A CA 1
ATOM 1569 C C . MET A 1 185 ? 7.548 -11.371 -16.772 1.00 4.44 351 MET A C 1
ATOM 1570 O O . MET A 1 185 ? 8.422 -11.149 -15.928 1.00 4.34 351 MET A O 1
ATOM 1575 N N . HIS A 1 186 ? 6.504 -10.568 -16.938 1.00 4.30 352 HIS A N 1
ATOM 1576 C CA . HIS A 1 186 ? 6.452 -9.327 -16.201 1.00 4.30 352 HIS A CA 1
ATOM 1577 C C . HIS A 1 186 ? 6.287 -9.510 -14.708 1.00 4.28 352 HIS A C 1
ATOM 1578 O O . HIS A 1 186 ? 7.039 -8.920 -13.906 1.00 4.30 352 HIS A O 1
ATOM 1585 N N . GLY A 1 187 ? 5.265 -10.283 -14.335 1.00 4.39 353 GLY A N 1
ATOM 1586 C CA . GLY A 1 187 ? 4.872 -10.479 -12.941 1.00 4.65 353 GLY A CA 1
ATOM 1587 C C . GLY A 1 187 ? 5.593 -11.655 -12.306 1.00 4.72 353 GLY A C 1
ATOM 1588 O O . GLY A 1 187 ? 6.566 -11.486 -11.573 1.00 5.04 353 GLY A O 1
ATOM 1589 N N . GLY A 1 188 ? 5.135 -12.870 -12.581 1.00 4.72 354 GLY A N 1
ATOM 1590 C CA . GLY A 1 188 ? 5.792 -14.005 -11.969 1.00 4.81 354 GLY A CA 1
ATOM 1591 C C . GLY A 1 188 ? 5.118 -15.311 -12.285 1.00 4.90 354 GLY A C 1
ATOM 1592 O O . GLY A 1 188 ? 4.530 -15.500 -13.353 1.00 4.98 354 GLY A O 1
ATOM 1593 N N . LEU A 1 189 ? 5.239 -16.224 -11.331 1.00 4.91 355 LEU A N 1
ATOM 1594 C CA . LEU A 1 189 ? 4.776 -17.589 -11.475 1.00 5.17 355 LEU A CA 1
ATOM 1595 C C . LEU A 1 189 ? 3.357 -17.768 -10.930 1.00 5.18 355 LEU A C 1
ATOM 1596 O O . LEU A 1 189 ? 2.645 -16.789 -10.703 1.00 5.36 355 LEU A O 1
ATOM 1601 N N . PHE A 1 190 ? 2.948 -19.020 -10.742 1.00 5.33 356 PHE A N 1
ATOM 1602 C CA . PHE A 1 190 ? 1.537 -19.384 -10.760 1.00 5.59 356 PHE A CA 1
ATOM 1603 C C . PHE A 1 190 ? 0.956 -19.708 -9.406 1.00 5.88 356 PHE A C 1
ATOM 1604 O O . PHE A 1 190 ? 1.665 -20.139 -8.496 1.00 6.05 356 PHE A O 1
ATOM 1612 N N . SER A 1 191 ? -0.356 -19.504 -9.304 1.00 6.35 357 SER A N 1
ATOM 1613 C CA . SER A 1 191 ? -1.120 -19.735 -8.084 1.00 6.94 357 SER A CA 1
ATOM 1614 C C . SER A 1 191 ? -1.373 -21.216 -7.781 1.00 7.51 357 SER A C 1
ATOM 1615 O O . SER A 1 191 ? -1.949 -21.558 -6.748 1.00 7.76 357 SER A O 1
ATOM 1620 N N . GLU A 1 192 ? -0.923 -22.092 -8.664 1.00 8.20 358 GLU A N 1
ATOM 1621 C CA . GLU A 1 192 ? -0.984 -23.525 -8.400 1.00 9.00 358 GLU A CA 1
ATOM 1622 C C . GLU A 1 192 ? 0.218 -24.195 -9.029 1.00 8.87 358 GLU A C 1
ATOM 1623 O O . GLU A 1 192 ? 0.811 -23.669 -9.978 1.00 8.40 358 GLU A O 1
ATOM 1629 N N . ASP A 1 193 ? 0.580 -25.353 -8.486 1.00 9.18 359 ASP A N 1
ATOM 1630 C CA . ASP A 1 193 ? 1.718 -26.114 -8.976 1.00 9.57 359 ASP A CA 1
ATOM 1631 C C . ASP A 1 193 ? 1.404 -26.834 -10.283 1.00 8.83 359 ASP A C 1
ATOM 1632 O O . ASP A 1 193 ? 0.243 -27.015 -10.645 1.00 9.28 359 ASP A O 1
ATOM 1637 N N . GLY A 1 194 ? 2.459 -27.223 -10.985 1.00 7.90 360 GLY A N 1
ATOM 1638 C CA . GLY A 1 194 ? 2.345 -28.100 -12.137 1.00 7.42 360 GLY A CA 1
ATOM 1639 C C . GLY A 1 194 ? 2.154 -27.410 -13.472 1.00 6.80 360 GLY A C 1
ATOM 1640 O O . GLY A 1 194 ? 1.954 -28.085 -14.486 1.00 6.79 360 GLY A O 1
ATOM 1641 N N . VAL A 1 195 ? 2.209 -26.078 -13.502 1.00 6.38 361 VAL A N 1
ATOM 1642 C CA . VAL A 1 195 ? 2.072 -25.343 -14.756 1.00 6.03 361 VAL A CA 1
ATOM 1643 C C . VAL A 1 195 ? 3.348 -25.525 -15.574 1.00 5.72 361 VAL A C 1
ATOM 1644 O O . VAL A 1 195 ? 4.463 -25.462 -15.037 1.00 5.84 361 VAL A O 1
ATOM 1648 N N . THR A 1 196 ? 3.190 -25.755 -16.871 1.00 5.59 362 THR A N 1
ATOM 1649 C CA . THR A 1 196 ? 4.354 -25.939 -17.731 1.00 5.63 362 THR A CA 1
ATOM 1650 C C . THR A 1 196 ? 4.331 -24.963 -18.903 1.00 5.63 362 THR A C 1
ATOM 1651 O O . THR A 1 196 ? 3.343 -24.249 -19.127 1.00 5.60 362 THR A O 1
ATOM 1655 N N . LEU A 1 197 ? 5.420 -24.947 -19.668 1.00 5.66 363 LEU A N 1
ATOM 1656 C CA . LEU A 1 197 ? 5.500 -24.094 -20.854 1.00 5.88 363 LEU A CA 1
ATOM 1657 C C . LEU A 1 197 ? 4.322 -24.326 -21.800 1.00 5.82 363 LEU A C 1
ATOM 1658 O O . LEU A 1 197 ? 3.811 -23.384 -22.404 1.00 5.75 363 LEU A O 1
ATOM 1663 N N . ASP A 1 198 ? 3.888 -25.582 -21.913 1.00 5.88 364 ASP A N 1
ATOM 1664 C CA . ASP A 1 198 ? 2.701 -25.938 -22.691 1.00 6.03 364 ASP A CA 1
ATOM 1665 C C . ASP A 1 198 ? 1.495 -25.062 -22.318 1.00 5.85 364 ASP A C 1
ATOM 1666 O O . ASP A 1 198 ? 0.777 -24.551 -23.205 1.00 5.86 364 ASP A O 1
ATOM 1671 N N . ASP A 1 199 ? 1.268 -24.893 -21.017 1.00 5.83 365 ASP A N 1
ATOM 1672 C CA . ASP A 1 199 ? 0.140 -24.091 -20.541 1.00 5.99 365 ASP A CA 1
ATOM 1673 C C . ASP A 1 199 ? 0.274 -22.632 -20.959 1.00 6.01 365 ASP A C 1
ATOM 1674 O O . ASP A 1 199 ? -0.720 -21.982 -21.299 1.00 6.29 365 ASP A O 1
ATOM 1679 N N . ILE A 1 200 ? 1.499 -22.106 -20.954 1.00 5.92 366 ILE A N 1
ATOM 1680 C CA . ILE A 1 200 ? 1.714 -20.729 -21.389 1.00 6.15 366 ILE A CA 1
ATOM 1681 C C . ILE A 1 200 ? 1.419 -20.584 -22.883 1.00 6.26 366 ILE A C 1
ATOM 1682 O O . ILE A 1 200 ? 0.705 -19.661 -23.295 1.00 6.28 366 ILE A O 1
ATOM 1687 N N . ARG A 1 201 ? 1.935 -21.514 -23.690 1.00 6.67 367 ARG A N 1
ATOM 1688 C CA . ARG A 1 201 ? 1.664 -21.476 -25.133 1.00 7.27 367 ARG A CA 1
ATOM 1689 C C . ARG A 1 201 ? 0.163 -21.523 -25.427 1.00 7.51 367 ARG A C 1
ATOM 1690 O O . ARG A 1 201 ? -0.312 -20.900 -26.372 1.00 8.23 367 ARG A O 1
ATOM 1698 N N . LYS A 1 202 ? -0.583 -22.246 -24.603 1.00 7.63 368 LYS A N 1
ATOM 1699 C CA . LYS A 1 202 ? -2.020 -22.422 -24.800 1.00 8.12 368 LYS A CA 1
ATOM 1700 C C . LYS A 1 202 ? -2.884 -21.232 -24.409 1.00 8.30 368 LYS A C 1
ATOM 1701 O O . LYS A 1 202 ? -4.070 -21.219 -24.721 1.00 9.14 368 LYS A O 1
ATOM 1707 N N . ILE A 1 203 ? -2.319 -20.239 -23.733 1.00 8.04 369 ILE A N 1
ATOM 1708 C CA . ILE A 1 203 ? -3.125 -19.089 -23.332 1.00 8.11 369 ILE A CA 1
ATOM 1709 C C . ILE A 1 203 ? -3.553 -18.299 -24.557 1.00 8.47 369 ILE A C 1
ATOM 1710 O O . ILE A 1 203 ? -2.721 -17.883 -25.351 1.00 8.05 369 ILE A O 1
ATOM 1715 N N . GLU A 1 204 ? -4.866 -18.145 -24.721 1.00 9.25 370 GLU A N 1
ATOM 1716 C CA . GLU A 1 204 ? -5.433 -17.284 -25.753 1.00 10.10 370 GLU A CA 1
ATOM 1717 C C . GLU A 1 204 ? -5.377 -15.868 -25.203 1.00 9.22 370 GLU A C 1
ATOM 1718 O O . GLU A 1 204 ? -6.234 -15.454 -24.443 1.00 9.81 370 GLU A O 1
ATOM 1724 N N . ARG A 1 205 ? -4.342 -15.133 -25.584 1.00 8.00 371 ARG A N 1
ATOM 1725 C CA . ARG A 1 205 ? -3.958 -13.927 -24.850 1.00 7.17 371 ARG A CA 1
ATOM 1726 C C . ARG A 1 205 ? -4.623 -12.647 -25.344 1.00 6.83 371 ARG A C 1
ATOM 1727 O O . ARG A 1 205 ? -4.490 -11.619 -24.687 1.00 6.41 371 ARG A O 1
ATOM 1735 N N . ASN A 1 206 ? -5.318 -12.708 -26.486 1.00 6.89 372 ASN A N 1
ATOM 1736 C CA . ASN A 1 206 ? -5.850 -11.501 -27.124 1.00 7.42 372 ASN A CA 1
ATOM 1737 C C . ASN A 1 206 ? -7.135 -11.054 -26.456 1.00 7.23 372 ASN A C 1
ATOM 1738 O O . ASN A 1 206 ? -8.237 -11.212 -26.998 1.00 7.78 372 ASN A O 1
ATOM 1743 N N . ARG A 1 207 ? -6.961 -10.498 -25.265 1.00 6.87 373 ARG A N 1
ATOM 1744 C CA . ARG A 1 207 ? -8.051 -10.174 -24.359 1.00 6.86 373 ARG A CA 1
ATOM 1745 C C . ARG A 1 207 ? -7.471 -9.359 -23.222 1.00 6.59 373 ARG A C 1
ATOM 1746 O O . ARG A 1 207 ? -6.253 -9.222 -23.095 1.00 6.42 373 ARG A O 1
ATOM 1754 N N . GLN A 1 208 ? -8.341 -8.828 -22.380 1.00 6.57 374 GLN A N 1
ATOM 1755 C CA . GLN A 1 208 ? -7.932 -8.289 -21.101 1.00 6.73 374 GLN A CA 1
ATOM 1756 C C . GLN A 1 208 ? -7.740 -9.464 -20.144 1.00 6.80 374 GLN A C 1
ATOM 1757 O O . GLN A 1 208 ? -8.460 -10.457 -20.242 1.00 7.01 374 GLN A O 1
ATOM 1763 N N . PRO A 1 209 ? -6.770 -9.380 -19.224 1.00 6.88 375 PRO A N 1
ATOM 1764 C CA . PRO A 1 209 ? -6.510 -10.559 -18.383 1.00 7.08 375 PRO A CA 1
ATOM 1765 C C . PRO A 1 209 ? -7.715 -10.946 -17.529 1.00 7.05 375 PRO A C 1
ATOM 1766 O O . PRO A 1 209 ? -8.497 -10.075 -17.124 1.00 7.09 375 PRO A O 1
ATOM 1770 N N . PRO A 1 210 ? -7.861 -12.252 -17.247 1.00 7.07 376 PRO A N 1
ATOM 1771 C CA . PRO A 1 210 ? -8.909 -12.703 -16.345 1.00 7.25 376 PRO A CA 1
ATOM 1772 C C . PRO A 1 210 ? -8.582 -12.277 -14.929 1.00 7.49 376 PRO A C 1
ATOM 1773 O O . PRO A 1 210 ? -7.436 -11.918 -14.629 1.00 7.59 376 PRO A O 1
ATOM 1777 N N . ASP A 1 211 ? -9.569 -12.349 -14.041 1.00 7.84 377 ASP A N 1
ATOM 1778 C CA . ASP A 1 211 ? -9.363 -11.974 -12.641 1.00 8.38 377 ASP A CA 1
ATOM 1779 C C . ASP A 1 211 ? -8.501 -12.960 -11.868 1.00 8.36 377 ASP A C 1
ATOM 1780 O O . ASP A 1 211 ? -7.970 -12.612 -10.814 1.00 8.77 377 ASP A O 1
ATOM 1785 N N . SER A 1 212 ? -8.400 -14.180 -12.378 1.00 8.34 378 SER A N 1
ATOM 1786 C CA . SER A 1 212 ? -7.505 -15.201 -11.840 1.00 8.64 378 SER A CA 1
ATOM 1787 C C . SER A 1 212 ? -7.178 -16.178 -12.952 1.00 8.55 378 SER A C 1
ATOM 1788 O O . SER A 1 212 ? -7.914 -16.283 -13.933 1.00 9.19 378 SER A O 1
ATOM 1791 N N . GLY A 1 213 ? -6.080 -16.901 -12.790 1.00 8.17 379 GLY A N 1
ATOM 1792 C CA . GLY A 1 213 ? -5.658 -17.878 -13.774 1.00 7.91 379 GLY A CA 1
ATOM 1793 C C . GLY A 1 213 ? -4.259 -17.573 -14.292 1.00 7.30 379 GLY A C 1
ATOM 1794 O O . GLY A 1 213 ? -3.654 -16.559 -13.918 1.00 7.07 379 GLY A O 1
ATOM 1795 N N . PRO A 1 214 ? -3.736 -18.446 -15.164 1.00 7.21 380 PRO A N 1
ATOM 1796 C CA . PRO A 1 214 ? -2.339 -18.295 -15.566 1.00 7.03 380 PRO A CA 1
ATOM 1797 C C . PRO A 1 214 ? -2.013 -16.953 -16.217 1.00 6.53 380 PRO A C 1
ATOM 1798 O O . PRO A 1 214 ? -0.951 -16.396 -15.937 1.00 6.21 380 PRO A O 1
ATOM 1802 N N . MET A 1 215 ? -2.899 -16.423 -17.056 1.00 6.25 381 MET A N 1
ATOM 1803 C CA . MET A 1 215 ? -2.645 -15.125 -17.677 1.00 6.03 381 MET A CA 1
ATOM 1804 C C . MET A 1 215 ? -2.554 -14.001 -16.647 1.00 5.86 381 MET A C 1
ATOM 1805 O O . MET A 1 215 ? -1.737 -13.085 -16.768 1.00 5.80 381 MET A O 1
ATOM 1810 N N . CYS A 1 216 ? -3.418 -14.063 -15.643 1.00 5.80 382 CYS A N 1
ATOM 1811 C CA . CYS A 1 216 ? -3.382 -13.122 -14.540 1.00 5.92 382 CYS A CA 1
ATOM 1812 C C . CYS A 1 216 ? -2.047 -13.208 -13.782 1.00 5.60 382 CYS A C 1
ATOM 1813 O O . CYS A 1 216 ? -1.380 -12.200 -13.556 1.00 5.59 382 CYS A O 1
ATOM 1816 N N . ASP A 1 217 ? -1.653 -14.426 -13.405 1.00 5.46 383 ASP A N 1
ATOM 1817 C CA . ASP A 1 217 ? -0.434 -14.628 -12.615 1.00 5.50 383 ASP A CA 1
ATOM 1818 C C . ASP A 1 217 ? 0.801 -14.112 -13.349 1.00 5.21 383 ASP A C 1
ATOM 1819 O O . ASP A 1 217 ? 1.655 -13.453 -12.752 1.00 5.14 383 ASP A O 1
ATOM 1824 N N . LEU A 1 218 ? 0.904 -14.420 -14.645 1.00 5.17 384 LEU A N 1
ATOM 1825 C CA . LEU A 1 218 ? 2.061 -13.980 -15.424 1.00 5.25 384 LEU A CA 1
ATOM 1826 C C . LEU A 1 218 ? 2.255 -12.474 -15.360 1.00 5.28 384 LEU A C 1
ATOM 1827 O O . LEU A 1 218 ? 3.384 -11.988 -15.356 1.00 5.54 384 LEU A O 1
ATOM 1832 N N . LEU A 1 219 ? 1.151 -11.730 -15.320 1.00 5.21 385 LEU A N 1
ATOM 1833 C CA . LEU A 1 219 ? 1.192 -10.271 -15.304 1.00 5.28 385 LEU A CA 1
ATOM 1834 C C . LEU A 1 219 ? 1.254 -9.646 -13.914 1.00 5.15 385 LEU A C 1
ATOM 1835 O O . LEU A 1 219 ? 1.670 -8.492 -13.780 1.00 5.29 385 LEU A O 1
ATOM 1840 N N . TRP A 1 220 ? 0.847 -10.398 -12.889 1.00 5.07 386 TRP A N 1
ATOM 1841 C CA . TRP A 1 220 ? 0.542 -9.821 -11.576 1.00 5.17 386 TRP A CA 1
ATOM 1842 C C . TRP A 1 220 ? 1.242 -10.375 -10.360 1.00 5.07 386 TRP A C 1
ATOM 1843 O O . TRP A 1 220 ? 1.282 -9.683 -9.345 1.00 4.93 386 TRP A O 1
ATOM 1854 N N . SER A 1 221 ? 1.753 -11.608 -10.385 1.00 5.04 387 SER A N 1
ATOM 1855 C CA . SER A 1 221 ? 2.250 -12.208 -9.136 1.00 5.15 387 SER A CA 1
ATOM 1856 C C . SER A 1 221 ? 3.593 -11.616 -8.693 1.00 5.18 387 SER A C 1
ATOM 1857 O O . SER A 1 221 ? 4.312 -10.991 -9.484 1.00 5.35 387 SER A O 1
ATOM 1860 N N . ASP A 1 222 ? 3.924 -11.827 -7.415 1.00 5.33 388 ASP A N 1
ATOM 1861 C CA . ASP A 1 222 ? 5.198 -11.377 -6.844 1.00 5.56 388 ASP A CA 1
ATOM 1862 C C . ASP A 1 222 ? 5.835 -12.512 -6.061 1.00 5.67 388 ASP A C 1
ATOM 1863 O O . ASP A 1 222 ? 5.133 -13.297 -5.437 1.00 5.61 388 ASP A O 1
ATOM 1868 N N . PRO A 1 223 ? 7.173 -12.575 -6.038 1.00 5.77 389 PRO A N 1
ATOM 1869 C CA . PRO A 1 223 ? 7.830 -13.522 -5.141 1.00 6.14 389 PRO A CA 1
ATOM 1870 C C . PRO A 1 223 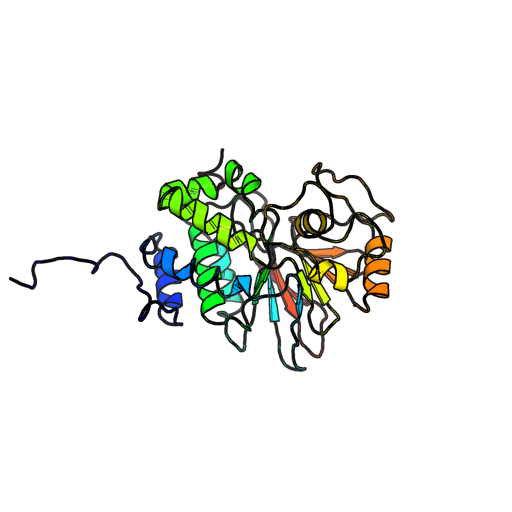? 7.692 -13.101 -3.679 1.00 6.51 389 PRO A C 1
ATOM 1871 O O . PRO A 1 223 ? 7.590 -11.912 -3.376 1.00 6.87 389 PRO A O 1
ATOM 1875 N N . GLN A 1 224 ? 7.677 -14.087 -2.789 1.00 6.69 390 GLN A N 1
ATOM 1876 C CA . GLN A 1 224 ? 7.812 -13.862 -1.338 1.00 7.26 390 GLN A CA 1
ATOM 1877 C C . GLN A 1 224 ? 9.002 -14.709 -0.867 1.00 7.56 390 GLN A C 1
ATOM 1878 O O . GLN A 1 224 ? 9.330 -15.706 -1.519 1.00 7.18 390 GLN A O 1
ATOM 1884 N N A PRO A 1 225 ? 9.622 -14.336 0.268 0.50 7.79 391 PRO A N 1
ATOM 1885 N N B PRO A 1 225 ? 9.666 -14.309 0.242 0.50 7.96 391 PRO A N 1
ATOM 1886 C CA A PRO A 1 225 ? 10.832 -15.046 0.687 0.50 8.11 391 PRO A CA 1
ATOM 1887 C CA B PRO A 1 225 ? 10.848 -15.048 0.722 0.50 8.29 391 PRO A CA 1
ATOM 1888 C C A PRO A 1 225 ? 10.563 -16.403 1.340 0.50 8.34 391 PRO A C 1
ATOM 1889 C C B PRO A 1 225 ? 10.559 -16.421 1.332 0.50 8.47 391 PRO A C 1
ATOM 1890 O O A PRO A 1 225 ? 11.439 -17.266 1.317 0.50 8.58 391 PRO A O 1
ATOM 1891 O O B PRO A 1 225 ? 11.421 -17.297 1.292 0.50 8.70 391 PRO A O 1
ATOM 1898 N N . GLN A 1 226 ? 9.372 -16.592 1.907 1.00 8.77 392 GLN A N 1
ATOM 1899 C CA A GLN A 1 226 ? 9.044 -17.847 2.590 0.57 9.16 392 GLN A CA 1
ATOM 1900 C CA B GLN A 1 226 ? 9.005 -17.832 2.595 0.43 9.29 392 GLN A CA 1
ATOM 1901 C C . GLN A 1 226 ? 8.361 -18.830 1.643 1.00 9.19 392 GLN A C 1
ATOM 1902 O O . GLN A 1 226 ? 7.730 -18.428 0.657 1.00 8.88 392 GLN A O 1
ATOM 1913 N N . ASN A 1 227 ? 8.505 -20.120 1.938 1.00 9.44 393 ASN A N 1
ATOM 1914 C CA . ASN A 1 227 ? 7.906 -21.159 1.123 1.00 9.69 393 ASN A CA 1
ATOM 1915 C C . ASN A 1 227 ? 6.395 -21.045 1.055 1.00 9.35 393 ASN A C 1
ATOM 1916 O O . ASN A 1 227 ? 5.756 -20.506 1.962 1.00 9.69 393 ASN A O 1
ATOM 1921 N N . GLY A 1 228 ? 5.832 -21.569 -0.025 1.00 8.63 394 GLY A N 1
ATOM 1922 C CA . GLY A 1 228 ? 4.395 -21.603 -0.203 1.00 8.28 394 GLY A CA 1
ATOM 1923 C C . GLY A 1 228 ? 3.888 -20.410 -0.982 1.00 7.95 394 GLY A C 1
ATOM 1924 O O . GLY A 1 228 ? 4.620 -19.819 -1.784 1.00 7.88 394 GLY A O 1
ATOM 1925 N N . ARG A 1 229 ? 2.629 -20.070 -0.756 1.00 7.84 395 ARG A N 1
ATOM 1926 C CA . ARG A 1 229 ? 1.998 -18.945 -1.436 1.00 8.21 395 ARG A CA 1
ATOM 1927 C C . ARG A 1 229 ? 1.149 -18.170 -0.466 1.00 8.67 395 ARG A C 1
ATOM 1928 O O . ARG A 1 229 ? 0.702 -18.700 0.553 1.00 8.79 395 ARG A O 1
ATOM 1936 N N . SER A 1 230 ? 0.916 -16.908 -0.796 1.00 9.18 396 SER A N 1
ATOM 1937 C CA . SER A 1 230 ? -0.009 -16.076 -0.056 1.00 9.93 396 SER A CA 1
ATOM 1938 C C . SER A 1 230 ? -0.892 -15.371 -1.062 1.00 10.49 396 SER A C 1
ATOM 1939 O O . SER A 1 230 ? -0.499 -15.190 -2.222 1.00 10.16 396 SER A O 1
ATOM 1942 N N . ILE A 1 231 ? -2.095 -14.982 -0.645 1.00 11.19 397 ILE A N 1
ATOM 1943 C CA A ILE A 1 231 ? -2.931 -14.053 -1.406 0.50 11.59 397 ILE A CA 1
ATOM 1944 C CA B ILE A 1 231 ? -2.874 -14.106 -1.502 0.50 11.80 397 ILE A CA 1
ATOM 1945 C C . ILE A 1 231 ? -2.113 -12.780 -1.582 1.00 11.83 397 ILE A C 1
ATOM 1946 O O . ILE A 1 231 ? -1.510 -12.313 -0.624 1.00 12.05 397 ILE A O 1
ATOM 1955 N N . SER A 1 232 ? -2.088 -12.214 -2.780 1.00 11.71 398 SER A N 1
ATOM 1956 C CA . SER A 1 232 ? -1.275 -11.029 -3.015 1.00 12.26 398 SER A CA 1
ATOM 1957 C C . SER A 1 232 ? -1.704 -9.827 -2.191 1.00 12.97 398 SER A C 1
ATOM 1958 O O . SER A 1 232 ? -2.894 -9.591 -2.002 1.00 13.18 398 SER A O 1
ATOM 1961 N N . LYS A 1 233 ? -0.716 -9.058 -1.741 1.00 14.39 399 LYS A N 1
ATOM 1962 C CA . LYS A 1 233 ? -0.965 -7.772 -1.082 1.00 15.63 399 LYS A CA 1
ATOM 1963 C C . LYS A 1 233 ? -1.696 -6.801 -2.011 1.00 15.06 399 LYS A C 1
ATOM 1964 O O . LYS A 1 233 ? -2.305 -5.833 -1.554 1.00 15.89 399 LYS A O 1
ATOM 1970 N N . ARG A 1 234 ? -1.628 -7.066 -3.316 1.00 13.29 400 ARG A N 1
ATOM 1971 C CA . ARG A 1 234 ? -2.283 -6.242 -4.333 1.00 12.45 400 ARG A CA 1
ATOM 1972 C C . ARG A 1 234 ? -3.762 -6.561 -4.515 1.00 12.71 400 ARG A C 1
ATOM 1973 O O . ARG A 1 234 ? -4.480 -5.805 -5.168 1.00 13.42 400 ARG A O 1
ATOM 1981 N N . GLY A 1 235 ? -4.195 -7.700 -3.975 1.00 12.62 401 GLY A N 1
ATOM 1982 C CA . GLY A 1 235 ? -5.583 -8.153 -4.138 1.00 13.12 401 GLY A CA 1
ATOM 1983 C C . GLY A 1 235 ? -5.840 -8.854 -5.464 1.00 12.98 401 GLY A C 1
ATOM 1984 O O . GLY A 1 235 ? -6.983 -9.152 -5.812 1.00 14.03 401 GLY A O 1
ATOM 1985 N N . VAL A 1 236 ? -4.762 -9.115 -6.204 1.00 12.28 402 VAL A N 1
ATOM 1986 C CA . VAL A 1 236 ? -4.813 -9.789 -7.505 1.00 11.48 402 VAL A CA 1
ATOM 1987 C C . VAL A 1 236 ? -3.689 -10.826 -7.511 1.00 10.04 402 VAL A C 1
ATOM 1988 O O . VAL A 1 236 ? -2.564 -10.487 -7.150 1.00 10.45 402 VAL A O 1
ATOM 1992 N N . SER A 1 237 ? -3.987 -12.066 -7.914 1.00 9.10 403 SER A N 1
ATOM 1993 C CA . SER A 1 237 ? -2.959 -13.125 -8.017 1.00 8.40 403 SER A CA 1
ATOM 1994 C C . SER A 1 237 ? -2.354 -13.463 -6.639 1.00 8.31 403 SER A C 1
ATOM 1995 O O . SER A 1 237 ? -3.002 -13.255 -5.602 1.00 8.81 403 SER A O 1
ATOM 1998 N N . CYS A 1 238 ? -1.132 -13.986 -6.626 1.00 8.04 404 CYS A N 1
ATOM 1999 C CA . CYS A 1 238 ? -0.527 -14.506 -5.405 1.00 8.05 404 CYS A CA 1
ATOM 2000 C C . CYS A 1 238 ? 0.888 -13.994 -5.224 1.00 7.61 404 CYS A C 1
ATOM 2001 O O . CYS A 1 238 ? 1.480 -13.410 -6.141 1.00 7.23 404 CYS A O 1
ATOM 2004 N N . GLN A 1 239 ? 1.417 -14.217 -4.026 1.00 7.60 405 GLN A N 1
ATOM 2005 C CA . GLN A 1 239 ? 2.854 -14.228 -3.792 1.00 7.86 405 GLN A CA 1
ATOM 2006 C C . GLN A 1 239 ? 3.306 -15.676 -3.798 1.00 7.22 405 GLN A C 1
ATOM 2007 O O . GLN A 1 239 ? 2.596 -16.536 -3.271 1.00 7.37 405 GLN A O 1
ATOM 2013 N N . PHE A 1 240 ? 4.464 -15.941 -4.390 1.00 6.47 406 PHE A N 1
ATOM 2014 C CA . PHE A 1 240 ? 4.978 -17.300 -4.509 1.00 6.11 406 PHE A CA 1
ATOM 2015 C C . PHE A 1 240 ? 6.371 -17.397 -3.910 1.00 6.00 406 PHE A C 1
ATOM 2016 O O . PHE A 1 240 ? 7.217 -16.543 -4.135 1.00 5.83 406 PHE A O 1
ATOM 2024 N N . GLY A 1 241 ? 6.598 -18.463 -3.149 1.00 6.07 407 GLY A N 1
ATOM 2025 C CA . GLY A 1 241 ? 7.852 -18.654 -2.448 1.00 6.46 407 GLY A CA 1
ATOM 2026 C C . GLY A 1 241 ? 8.889 -19.426 -3.240 1.00 6.56 407 GLY A C 1
ATOM 2027 O O . GLY A 1 241 ? 8.631 -19.875 -4.362 1.00 6.44 407 GLY A O 1
ATOM 2028 N N . PRO A 1 242 ? 10.085 -19.596 -2.660 1.00 6.84 408 PRO A N 1
ATOM 2029 C CA . PRO A 1 242 ? 11.177 -20.240 -3.388 1.00 7.07 408 PRO A CA 1
ATOM 2030 C C . PRO A 1 242 ? 10.874 -21.674 -3.803 1.00 7.11 408 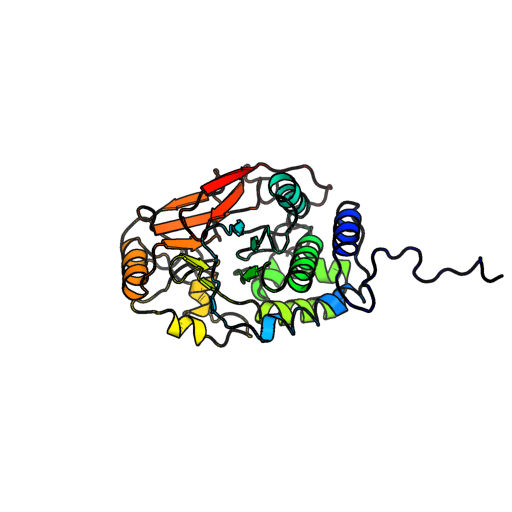PRO A C 1
ATOM 2031 O O . PRO A 1 242 ? 11.356 -22.118 -4.849 1.00 6.89 408 PRO A O 1
ATOM 2035 N N . ASP A 1 243 ? 10.085 -22.395 -3.007 1.00 7.27 409 ASP A N 1
ATOM 2036 C CA . ASP A 1 243 ? 9.721 -23.763 -3.377 1.00 7.78 409 ASP A CA 1
ATOM 2037 C C . ASP A 1 243 ? 8.835 -23.802 -4.621 1.00 7.39 409 ASP A C 1
ATOM 2038 O O . ASP A 1 243 ? 8.966 -24.711 -5.448 1.00 7.31 409 ASP A O 1
ATOM 2043 N N . VAL A 1 244 ? 7.969 -22.804 -4.775 1.00 7.15 410 VAL A N 1
ATOM 2044 C CA . VAL A 1 244 ? 7.142 -22.695 -5.961 1.00 7.03 410 VAL A CA 1
ATOM 2045 C C . VAL A 1 244 ? 8.035 -22.459 -7.179 1.00 6.63 410 VAL A C 1
ATOM 2046 O O . VAL A 1 244 ? 7.895 -23.129 -8.209 1.00 6.55 410 VAL A O 1
ATOM 2050 N N . THR A 1 245 ? 8.966 -21.519 -7.067 1.00 6.26 411 THR A N 1
ATOM 2051 C CA . THR A 1 245 ? 9.884 -21.240 -8.167 1.00 6.08 411 THR A CA 1
ATOM 2052 C C . THR A 1 245 ? 10.684 -22.478 -8.533 1.00 6.03 411 THR A C 1
ATOM 2053 O O . THR A 1 245 ? 10.757 -22.863 -9.696 1.00 5.87 411 THR A O 1
ATOM 2057 N N . LYS A 1 246 ? 11.290 -23.103 -7.529 1.00 6.14 412 LYS A N 1
ATOM 2058 C CA . LYS A 1 246 ? 12.147 -24.246 -7.772 1.00 6.27 412 LYS A CA 1
ATOM 2059 C C . LYS A 1 246 ? 11.406 -25.420 -8.399 1.00 6.05 412 LYS A C 1
ATOM 2060 O O . LYS A 1 246 ? 11.935 -26.046 -9.313 1.00 6.03 412 LYS A O 1
ATOM 2066 N N . ALA A 1 247 ? 10.198 -25.712 -7.916 1.00 5.97 413 ALA A N 1
ATOM 2067 C CA . ALA A 1 247 ? 9.405 -26.805 -8.490 1.00 6.02 413 ALA A CA 1
ATOM 2068 C C . ALA A 1 247 ? 9.061 -26.520 -9.956 1.00 5.86 413 ALA A C 1
ATOM 2069 O O . ALA A 1 247 ? 9.144 -27.411 -10.809 1.00 6.03 413 ALA A O 1
ATOM 2071 N N . PHE A 1 248 ? 8.701 -25.272 -10.247 1.00 5.76 414 PHE A N 1
ATOM 2072 C CA . PHE A 1 248 ? 8.395 -24.862 -11.606 1.00 5.65 414 PHE A CA 1
ATOM 2073 C C . PHE A 1 248 ? 9.624 -24.990 -12.512 1.00 5.74 414 PHE A C 1
ATOM 2074 O O . PHE A 1 248 ? 9.543 -25.539 -13.623 1.00 5.75 414 PHE A O 1
ATOM 2082 N N . LEU A 1 249 ? 10.762 -24.479 -12.050 1.00 5.85 415 LEU A N 1
ATOM 2083 C CA . LEU A 1 249 ? 11.971 -24.548 -12.843 1.00 6.20 415 LEU A CA 1
ATOM 2084 C C . LEU A 1 249 ? 12.364 -25.984 -13.112 1.00 6.39 415 LEU A C 1
ATOM 2085 O O . LEU A 1 249 ? 12.697 -26.336 -14.242 1.00 6.56 415 LEU A O 1
ATOM 2090 N N . GLU A 1 250 ? 12.315 -26.823 -12.076 1.00 6.72 416 GLU A N 1
ATOM 2091 C CA . GLU A 1 250 ? 12.710 -28.210 -12.229 1.00 7.34 416 GLU A CA 1
ATOM 2092 C C . GLU A 1 250 ? 11.809 -28.937 -13.230 1.00 6.98 416 GLU A C 1
ATOM 2093 O O . GLU A 1 250 ? 12.300 -29.635 -14.116 1.00 7.10 416 GLU A O 1
ATOM 2099 N N . GLU A 1 251 ? 10.498 -28.762 -13.121 1.00 6.71 417 GLU A N 1
ATOM 2100 C CA . GLU A 1 251 ? 9.599 -29.475 -14.022 1.00 6.69 417 GLU A CA 1
ATOM 2101 C C . GLU A 1 251 ? 9.787 -29.047 -15.471 1.00 6.51 417 GLU A C 1
ATOM 2102 O O . GLU A 1 251 ? 9.619 -29.848 -16.384 1.00 7.05 417 GLU A O 1
ATOM 2108 N N . ASN A 1 252 ? 10.159 -27.780 -15.663 1.00 6.06 418 ASN A N 1
ATOM 2109 C CA . ASN A 1 252 ? 10.275 -27.191 -16.990 1.00 6.11 418 ASN A CA 1
ATOM 2110 C C . ASN A 1 252 ? 11.688 -27.137 -17.536 1.00 6.42 418 ASN A C 1
ATOM 2111 O O . ASN A 1 252 ? 11.911 -26.560 -18.602 1.00 6.65 418 ASN A O 1
ATOM 2116 N N . ASN A 1 253 ? 12.624 -27.761 -16.824 1.00 6.79 419 ASN A N 1
ATOM 2117 C CA . ASN A 1 253 ? 14.040 -27.797 -17.227 1.00 7.35 419 ASN A CA 1
ATOM 2118 C C . ASN A 1 253 ? 14.658 -26.416 -17.391 1.00 7.07 419 ASN A C 1
ATOM 2119 O O . ASN A 1 253 ? 15.479 -26.192 -18.288 1.00 7.36 419 ASN A O 1
ATOM 2124 N N . LEU A 1 254 ? 14.266 -25.495 -16.516 1.00 6.71 420 LEU A N 1
ATOM 2125 C CA . LEU A 1 254 ? 14.761 -24.123 -16.566 1.00 6.73 420 LEU A CA 1
ATOM 2126 C C . LEU A 1 254 ? 15.749 -23.839 -15.441 1.00 6.85 420 LEU A C 1
ATOM 2127 O O . LEU A 1 254 ? 15.717 -24.492 -14.394 1.00 7.38 420 LEU A O 1
ATOM 2132 N N . ASP A 1 255 ? 16.603 -22.840 -15.639 1.00 7.05 421 ASP A N 1
ATOM 2133 C CA . ASP A 1 255 ? 17.570 -22.426 -14.627 1.00 7.49 421 ASP A CA 1
ATOM 2134 C C . ASP A 1 255 ? 17.048 -21.336 -13.681 1.00 6.88 421 ASP A C 1
ATOM 2135 O O . ASP A 1 255 ? 17.261 -21.412 -12.481 1.00 7.02 421 ASP A O 1
ATOM 2140 N N . TYR A 1 256 ? 16.405 -20.298 -14.221 1.00 6.40 422 TYR A N 1
ATOM 2141 C CA . TYR A 1 256 ? 15.877 -19.231 -13.380 1.00 6.05 422 TYR A CA 1
ATOM 2142 C C . TYR A 1 256 ? 14.862 -18.402 -14.152 1.00 5.65 422 TYR A C 1
ATOM 2143 O O . TYR A 1 256 ? 14.707 -18.576 -15.371 1.00 5.64 422 TYR A O 1
ATOM 2152 N N . ILE A 1 257 ? 14.163 -17.522 -13.436 1.00 5.42 423 ILE A N 1
ATOM 2153 C CA . ILE A 1 257 ? 13.257 -16.562 -14.058 1.00 5.49 423 ILE A CA 1
ATOM 2154 C C . ILE A 1 257 ? 13.782 -15.146 -13.867 1.00 5.16 423 ILE A C 1
ATOM 2155 O O . ILE A 1 257 ? 14.456 -14.820 -12.869 1.00 5.11 423 ILE A O 1
ATOM 2160 N N . ILE A 1 258 ? 13.484 -14.318 -14.866 1.00 4.99 424 ILE A N 1
ATOM 2161 C CA . ILE A 1 258 ? 13.659 -12.876 -14.794 1.00 4.98 424 ILE A CA 1
ATOM 2162 C C . ILE A 1 258 ? 12.259 -12.280 -14.861 1.00 4.74 424 ILE A C 1
ATOM 2163 O O . ILE A 1 258 ? 11.472 -12.609 -15.759 1.00 4.74 424 ILE A O 1
ATOM 2168 N N . ARG A 1 259 ? 11.947 -11.432 -13.889 1.00 4.58 425 ARG A N 1
ATOM 2169 C CA . ARG A 1 259 ? 10.674 -10.745 -13.864 1.00 4.52 425 ARG A CA 1
ATOM 2170 C C . ARG A 1 259 ? 10.915 -9.292 -13.445 1.00 4.43 425 ARG A C 1
ATOM 2171 O O . ARG A 1 259 ? 12.051 -8.884 -13.183 1.00 4.35 425 ARG A O 1
ATOM 2179 N N . SER A 1 260 ? 9.856 -8.498 -13.417 1.00 4.38 426 SER A N 1
ATOM 2180 C CA . SER A 1 260 ? 9.983 -7.069 -13.145 1.00 4.45 426 SER A CA 1
ATOM 2181 C C . SER A 1 260 ? 8.920 -6.690 -12.103 1.00 4.62 426 SER A C 1
ATOM 2182 O O . SER A 1 260 ? 8.858 -7.358 -11.072 1.00 4.64 426 SER A O 1
ATOM 2185 N N . HIS A 1 261 ? 8.110 -5.653 -12.327 1.00 4.75 427 HIS A N 1
ATOM 2186 C CA . HIS A 1 261 ? 6.837 -5.475 -11.586 1.00 5.01 427 HIS A CA 1
ATOM 2187 C C . HIS A 1 261 ? 6.961 -4.973 -10.154 1.00 5.32 427 HIS A C 1
ATOM 2188 O O . HIS A 1 261 ? 5.949 -4.668 -9.526 1.00 5.45 427 HIS A O 1
ATOM 2195 N N . GLU A 1 262 ? 8.185 -4.843 -9.633 1.00 5.70 428 GLU A N 1
ATOM 2196 C CA . GLU A 1 262 ? 8.408 -4.250 -8.304 1.00 6.28 428 GLU A CA 1
ATOM 2197 C C . GLU A 1 262 ? 9.628 -3.359 -8.369 1.00 6.63 428 GLU A C 1
ATOM 2198 O O . GLU A 1 262 ? 10.621 -3.690 -9.015 1.00 6.82 428 GLU A O 1
ATOM 2204 N N . VAL A 1 263 ? 9.554 -2.225 -7.685 1.00 7.19 429 VAL A N 1
ATOM 2205 C CA . VAL A 1 263 ? 10.681 -1.312 -7.619 1.00 7.87 429 VAL A CA 1
ATOM 2206 C C . VAL A 1 263 ? 11.683 -1.831 -6.589 1.00 7.80 429 VAL A C 1
ATOM 2207 O O . VAL A 1 263 ? 11.300 -2.387 -5.543 1.00 8.04 429 VAL A O 1
ATOM 2211 N N . LYS A 1 264 ? 12.962 -1.668 -6.902 1.00 7.71 430 LYS A N 1
ATOM 2212 C CA . LYS A 1 264 ? 14.054 -2.023 -6.001 1.00 7.92 430 LYS A CA 1
ATOM 2213 C C . LYS A 1 264 ? 14.999 -0.832 -5.972 1.00 7.96 430 LYS A C 1
ATOM 2214 O O . LYS A 1 264 ? 15.327 -0.269 -7.033 1.00 7.78 430 LYS A O 1
ATOM 2220 N N . ALA A 1 265 ? 15.440 -0.443 -4.771 1.00 8.28 431 ALA A N 1
ATOM 2221 C CA . ALA A 1 265 ? 16.341 0.712 -4.626 1.00 8.59 431 ALA A CA 1
ATOM 2222 C C . ALA A 1 265 ? 17.599 0.588 -5.487 1.00 8.67 431 ALA A C 1
ATOM 2223 O O . ALA A 1 265 ? 18.108 1.589 -6.022 1.00 8.95 431 ALA A O 1
ATOM 2225 N N . GLU A 1 266 ? 18.114 -0.632 -5.606 1.00 8.84 432 GLU A N 1
ATOM 2226 C CA . GLU A 1 266 ? 19.318 -0.881 -6.387 1.00 9.20 432 GLU A CA 1
ATOM 2227 C C . GLU A 1 266 ? 19.014 -1.178 -7.863 1.00 8.62 432 GLU A C 1
ATOM 2228 O O . GLU A 1 266 ? 19.929 -1.400 -8.652 1.00 8.65 432 GLU A O 1
ATOM 2234 N N . GLY A 1 267 ? 17.732 -1.185 -8.230 1.00 8.17 433 GLY A N 1
ATOM 2235 C CA . GLY A 1 267 ? 17.359 -1.449 -9.617 1.00 7.80 433 GLY A CA 1
ATOM 2236 C C . GLY A 1 267 ? 17.136 -2.916 -9.950 1.00 7.46 433 GLY A C 1
ATOM 2237 O O . GLY A 1 267 ? 16.643 -3.235 -11.039 1.00 7.31 433 GLY A O 1
ATOM 2238 N N . TYR A 1 268 ? 17.507 -3.812 -9.030 1.00 7.51 434 TYR A N 1
ATOM 2239 C CA . TYR A 1 268 ? 17.337 -5.244 -9.238 1.00 7.75 434 TYR A CA 1
ATOM 2240 C C . TYR A 1 268 ? 17.340 -5.937 -7.891 1.00 7.55 434 TYR A C 1
ATOM 2241 O O . TYR A 1 268 ? 17.715 -5.337 -6.876 1.00 7.33 434 TYR A O 1
ATOM 2250 N N . GLU A 1 269 ? 16.912 -7.195 -7.890 1.00 7.49 435 GLU A N 1
ATOM 2251 C CA . GLU A 1 269 ? 17.053 -8.058 -6.717 1.00 7.99 435 GLU A CA 1
ATOM 2252 C C . GLU A 1 269 ? 17.272 -9.484 -7.192 1.00 7.91 435 GLU A C 1
ATOM 2253 O O . GLU A 1 269 ? 16.649 -9.933 -8.162 1.00 7.94 435 GLU A O 1
ATOM 2259 N N . VAL A 1 270 ? 18.172 -10.194 -6.526 1.00 7.83 436 VAL A N 1
ATOM 2260 C CA . VAL A 1 270 ? 18.351 -11.614 -6.766 1.00 8.19 436 VAL A CA 1
ATOM 2261 C C . VAL A 1 270 ? 17.743 -12.319 -5.563 1.00 8.20 436 VAL A C 1
ATOM 2262 O O . VAL A 1 270 ? 18.207 -12.127 -4.4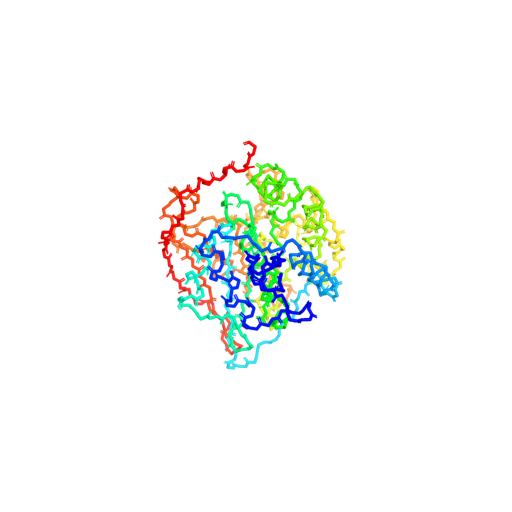36 1.00 9.14 436 VAL A O 1
ATOM 2266 N N . ALA A 1 271 ? 16.690 -13.100 -5.797 1.00 7.73 437 ALA A N 1
ATOM 2267 C CA . ALA A 1 271 ? 15.931 -13.752 -4.741 1.00 7.49 437 ALA A CA 1
ATOM 2268 C C . ALA A 1 271 ? 15.792 -15.248 -5.002 1.00 7.09 437 ALA A C 1
ATOM 2269 O O . ALA A 1 271 ? 16.230 -15.760 -6.040 1.00 6.74 437 ALA A O 1
ATOM 2271 N N . HIS A 1 272 ? 15.179 -15.951 -4.051 1.00 7.13 438 HIS A N 1
ATOM 2272 C CA . HIS A 1 272 ? 14.942 -17.396 -4.171 1.00 7.14 438 HIS A CA 1
ATOM 2273 C C . HIS A 1 272 ? 16.220 -18.140 -4.481 1.00 7.62 438 HIS A C 1
ATOM 2274 O O . HIS A 1 272 ? 16.258 -19.025 -5.328 1.00 7.45 438 HIS A O 1
ATOM 2281 N N . GLY A 1 273 ? 17.302 -17.754 -3.811 1.00 8.25 439 GLY A N 1
ATOM 2282 C CA . GLY A 1 273 ? 18.575 -18.450 -3.978 1.00 9.30 439 GLY A CA 1
ATOM 2283 C C . GLY A 1 273 ? 19.198 -18.290 -5.350 1.00 9.65 439 GLY A C 1
ATOM 2284 O O . GLY A 1 273 ? 20.000 -19.122 -5.781 1.00 11.95 439 GLY A O 1
ATOM 2285 N N . GLY A 1 274 ? 18.826 -17.230 -6.057 1.00 9.10 440 GLY A N 1
ATOM 2286 C CA . GLY A 1 274 ? 19.298 -17.028 -7.424 1.00 8.60 440 GLY A CA 1
ATOM 2287 C C . GLY A 1 274 ? 18.280 -17.420 -8.483 1.00 8.06 440 GLY A C 1
ATOM 2288 O O . GLY A 1 274 ? 18.477 -17.163 -9.671 1.00 8.88 440 GLY A O 1
ATOM 2289 N N . ARG A 1 275 ? 17.178 -18.034 -8.058 1.00 7.33 441 ARG A N 1
ATOM 2290 C CA . ARG A 1 275 ? 16.188 -18.553 -8.999 1.00 7.16 441 ARG A CA 1
ATOM 2291 C C . ARG A 1 275 ? 15.171 -17.520 -9.491 1.00 6.64 441 ARG A C 1
ATOM 2292 O O . ARG A 1 275 ? 14.498 -17.765 -10.494 1.00 6.40 441 ARG A O 1
ATOM 2300 N N . CYS A 1 276 ? 15.027 -16.396 -8.787 1.00 6.43 442 CYS A N 1
ATOM 2301 C CA . CYS A 1 276 ? 14.055 -15.377 -9.176 1.00 6.44 442 CYS A CA 1
ATOM 2302 C C . CYS A 1 276 ? 14.702 -14.012 -9.124 1.00 6.20 442 CYS A C 1
ATOM 2303 O O . CYS A 1 276 ? 14.992 -13.488 -8.048 1.00 6.42 442 CYS A O 1
ATOM 2306 N N . VAL A 1 277 ? 14.909 -13.439 -10.303 1.00 6.07 443 VAL A N 1
ATOM 2307 C CA . VAL A 1 277 ? 15.570 -12.153 -10.435 1.00 6.20 443 VAL A CA 1
ATOM 2308 C C . VAL A 1 277 ? 14.543 -11.103 -10.802 1.00 5.91 443 VAL A C 1
ATOM 2309 O O . VAL A 1 277 ? 13.735 -11.331 -11.709 1.00 5.96 443 VAL A O 1
ATOM 2313 N N . THR A 1 278 ? 14.572 -9.959 -10.122 1.00 5.61 444 THR A N 1
ATOM 2314 C CA . THR A 1 278 ? 13.754 -8.803 -10.495 1.00 5.48 444 THR A CA 1
ATOM 2315 C C . THR A 1 278 ? 14.640 -7.753 -11.151 1.00 5.36 444 THR A C 1
ATOM 2316 O O . THR A 1 278 ? 15.712 -7.419 -10.610 1.00 5.45 444 THR A O 1
ATOM 2320 N N . VAL A 1 279 ? 14.198 -7.232 -12.301 1.00 5.39 445 VAL A N 1
ATOM 2321 C CA . VAL A 1 279 ? 14.873 -6.111 -12.962 1.00 5.41 445 VAL A CA 1
ATOM 2322 C C . VAL A 1 279 ? 13.844 -4.993 -13.148 1.00 5.37 445 VAL A C 1
ATOM 2323 O O . VAL A 1 279 ? 12.716 -5.246 -13.583 1.00 5.26 445 VAL A O 1
ATOM 2327 N N . PHE A 1 280 ? 14.230 -3.767 -12.803 1.00 5.39 446 PHE A N 1
ATOM 2328 C CA . PHE A 1 280 ? 13.332 -2.617 -12.851 1.00 5.39 446 PHE A CA 1
ATOM 2329 C C . PHE A 1 280 ? 14.079 -1.472 -13.523 1.00 5.48 446 PHE A C 1
ATOM 2330 O O . PHE A 1 280 ? 15.171 -1.111 -13.077 1.00 5.69 446 PHE A O 1
ATOM 2338 N N . SER A 1 281 ? 13.511 -0.916 -14.597 1.00 5.57 447 SER A N 1
ATOM 2339 C CA . SER A 1 281 ? 14.271 0.004 -15.454 1.00 5.71 447 SER A CA 1
ATOM 2340 C C . SER A 1 281 ? 13.769 1.446 -15.467 1.00 5.80 447 SER A C 1
ATOM 2341 O O . SER A 1 281 ? 14.056 2.174 -16.411 1.00 6.09 447 SER A O 1
ATOM 2344 N N . ALA A 1 282 ? 13.086 1.858 -14.404 1.00 5.87 448 ALA A N 1
ATOM 2345 C CA . ALA A 1 282 ? 12.549 3.206 -14.293 1.00 6.10 448 ALA A CA 1
ATOM 2346 C C . ALA A 1 282 ? 13.221 3.886 -13.095 1.00 6.27 448 ALA A C 1
ATOM 2347 O O . ALA A 1 282 ? 12.750 3.766 -11.964 1.00 6.34 448 ALA A O 1
ATOM 2349 N N . PRO A 1 283 ? 14.355 4.572 -13.325 1.00 6.55 449 PRO A N 1
ATOM 2350 C CA . PRO A 1 283 ? 15.082 5.171 -12.205 1.00 6.89 449 PRO A CA 1
ATOM 2351 C C . PRO A 1 283 ? 14.325 6.365 -11.652 1.00 7.10 449 PRO A C 1
ATOM 2352 O O . PRO A 1 283 ? 13.556 7.011 -12.374 1.00 7.09 449 PRO A O 1
ATOM 2356 N N . ASN A 1 284 ? 14.533 6.647 -10.367 1.00 7.66 450 ASN A N 1
ATOM 2357 C CA . ASN A 1 284 ? 13.813 7.720 -9.681 1.00 8.20 450 ASN A CA 1
ATOM 2358 C C . ASN A 1 284 ? 12.347 7.723 -10.078 1.00 8.16 450 ASN A C 1
ATOM 2359 O O . ASN A 1 284 ? 11.806 8.723 -10.561 1.00 8.37 450 ASN A O 1
ATOM 2364 N N . TYR A 1 285 ? 11.715 6.578 -9.859 1.00 8.32 451 TYR A N 1
ATOM 2365 C CA . TYR A 1 285 ? 10.367 6.324 -10.326 1.00 8.71 451 TYR A CA 1
ATOM 2366 C C . TYR A 1 285 ? 9.403 7.406 -9.852 1.00 9.02 451 TYR A C 1
ATOM 2367 O O . TYR A 1 285 ? 9.386 7.783 -8.668 1.00 9.16 451 TYR A O 1
ATOM 2376 N N . CYS A 1 286 ? 8.614 7.913 -10.797 1.00 9.57 452 CYS A N 1
ATOM 2377 C CA . CYS A 1 286 ? 7.641 8.985 -10.543 1.00 10.29 452 CYS A CA 1
ATOM 2378 C C . CYS A 1 286 ? 8.274 10.227 -9.920 1.00 10.71 452 CYS A C 1
ATOM 2379 O O . CYS A 1 286 ? 7.618 10.962 -9.176 1.00 11.01 452 CYS A O 1
ATOM 2382 N N . ASP A 1 287 ? 9.543 10.455 -10.255 1.00 10.89 453 ASP A N 1
ATOM 2383 C CA . ASP A 1 287 ? 10.307 11.616 -9.787 1.00 11.53 453 ASP A CA 1
ATOM 2384 C C . ASP A 1 287 ? 10.460 11.684 -8.265 1.00 12.76 453 ASP A C 1
ATOM 2385 O O . ASP A 1 287 ? 10.851 12.730 -7.739 1.00 14.23 453 ASP A O 1
ATOM 2390 N N . GLN A 1 288 ? 10.168 10.589 -7.563 1.00 13.58 454 GLN A N 1
ATOM 2391 C CA . GLN A 1 288 ? 10.102 10.627 -6.090 1.00 15.18 454 GLN A CA 1
ATOM 2392 C C . GLN A 1 288 ? 10.794 9.483 -5.354 1.00 14.94 454 GLN A C 1
ATOM 2393 O O . GLN A 1 288 ? 11.251 9.665 -4.218 1.00 14.96 454 GLN A O 1
ATOM 2399 N N . MET A 1 289 ? 10.873 8.315 -5.988 1.00 14.27 455 MET A N 1
ATOM 2400 C CA A MET A 1 289 ? 11.327 7.077 -5.342 0.50 14.23 455 MET A CA 1
ATOM 2401 C CA B MET A 1 289 ? 11.321 7.120 -5.281 0.50 14.42 455 MET A CA 1
ATOM 2402 C C . MET A 1 289 ? 12.823 7.083 -5.018 1.00 13.82 455 MET A C 1
ATOM 2403 O O . MET A 1 289 ? 13.270 6.418 -4.082 1.00 14.05 455 MET A O 1
ATOM 2412 N N . GLY A 1 290 ? 13.602 7.807 -5.816 1.00 12.69 456 GLY A N 1
ATOM 2413 C CA . GLY A 1 290 ? 15.052 7.887 -5.623 1.00 11.72 456 GLY A CA 1
ATOM 2414 C C . GLY A 1 290 ? 15.836 6.624 -5.941 1.00 10.88 456 GLY A C 1
ATOM 2415 O O . GLY A 1 290 ? 17.032 6.553 -5.668 1.00 11.80 456 GLY A O 1
ATOM 2416 N N . ASN A 1 291 ? 15.175 5.631 -6.533 1.00 9.77 457 ASN A N 1
ATOM 2417 C CA . ASN A 1 291 ? 15.807 4.350 -6.826 1.00 9.00 457 ASN A CA 1
ATOM 2418 C C . ASN A 1 291 ? 16.747 4.421 -8.018 1.00 8.73 457 ASN A C 1
ATOM 2419 O O . ASN A 1 291 ? 16.538 5.207 -8.960 1.00 8.59 457 ASN A O 1
ATOM 2424 N N . LYS A 1 292 ? 17.777 3.590 -7.985 1.00 8.61 458 LYS A N 1
ATOM 2425 C CA . LYS A 1 292 ? 18.500 3.255 -9.193 1.00 8.76 458 LYS A CA 1
ATOM 2426 C C . LYS A 1 292 ? 17.627 2.332 -10.051 1.00 8.15 458 LYS A C 1
ATOM 2427 O O . LYS A 1 292 ? 16.654 1.727 -9.569 1.00 8.38 458 LYS A O 1
ATOM 2433 N N . ALA A 1 293 ? 17.973 2.258 -11.326 1.00 7.59 459 ALA A N 1
ATOM 2434 C CA . ALA A 1 293 ? 17.381 1.293 -12.235 1.00 7.24 459 ALA A CA 1
ATOM 2435 C C . ALA A 1 293 ? 18.481 0.356 -12.695 1.00 7.27 459 ALA A C 1
ATOM 2436 O O . ALA A 1 293 ? 19.671 0.598 -12.436 1.00 7.37 459 ALA A O 1
ATOM 2438 N N . SER A 1 294 ? 18.105 -0.733 -13.344 1.00 7.02 460 SER A N 1
ATOM 2439 C CA . SER A 1 294 ? 19.102 -1.586 -13.964 1.00 6.99 460 SER A CA 1
ATOM 2440 C C . SER A 1 294 ? 18.583 -2.207 -15.243 1.00 6.88 460 SER A C 1
ATOM 2441 O O . SER A 1 294 ? 17.380 -2.178 -15.518 1.00 6.82 460 SER A O 1
ATOM 2444 N N . TYR A 1 295 ? 19.510 -2.745 -16.020 1.00 6.90 461 TYR A N 1
ATOM 2445 C CA . TYR A 1 295 ? 19.192 -3.688 -17.082 1.00 7.08 461 TYR A CA 1
ATOM 2446 C C . TYR A 1 295 ? 20.154 -4.865 -16.967 1.00 7.04 461 TYR A C 1
ATOM 2447 O O . TYR A 1 295 ? 21.220 -4.757 -16.330 1.00 7.06 461 TYR A O 1
ATOM 2456 N N . ILE A 1 296 ? 19.763 -5.991 -17.548 1.00 7.11 462 ILE A N 1
ATOM 2457 C CA . ILE A 1 296 ? 20.525 -7.226 -17.475 1.00 7.39 462 ILE A CA 1
ATOM 2458 C C . ILE A 1 296 ? 21.186 -7.551 -18.813 1.00 7.86 462 ILE A C 1
ATOM 2459 O O . ILE A 1 296 ? 20.558 -7.419 -19.857 1.00 7.62 462 ILE A O 1
ATOM 2464 N N . HIS A 1 297 ? 22.452 -7.975 -18.780 1.00 8.63 463 HIS A N 1
ATOM 2465 C CA . HIS A 1 297 ? 23.093 -8.620 -19.926 1.00 9.78 463 HIS A CA 1
ATOM 2466 C C . HIS A 1 297 ? 23.152 -10.117 -19.761 1.00 9.71 463 HIS A C 1
ATOM 2467 O O . HIS A 1 297 ? 23.459 -10.610 -18.664 1.00 9.01 463 HIS A O 1
ATOM 2474 N N . LEU A 1 298 ? 22.854 -10.841 -20.846 1.00 9.88 464 LEU A N 1
ATOM 2475 C CA . LEU A 1 298 ? 22.960 -12.307 -20.953 1.00 11.41 464 LEU A CA 1
ATOM 2476 C C . LEU A 1 298 ? 23.663 -12.699 -22.240 1.00 12.09 464 LEU A C 1
ATOM 2477 O O . LEU A 1 298 ? 23.638 -11.938 -23.194 1.00 11.51 464 LEU A O 1
ATOM 2482 N N . GLN A 1 299 ? 24.191 -13.926 -22.293 1.00 13.44 465 GLN A N 1
ATOM 2483 C CA . GLN A 1 299 ? 24.911 -14.447 -23.463 1.00 15.14 465 GLN A CA 1
ATOM 2484 C C . GLN A 1 299 ? 24.522 -15.908 -23.731 1.00 14.93 465 GLN A C 1
ATOM 2485 O O . GLN A 1 299 ? 24.272 -16.644 -22.788 1.00 13.99 465 GLN A O 1
ATOM 2491 N N . GLY A 1 300 ? 24.484 -16.339 -24.994 1.00 15.03 466 GLY A N 1
ATOM 2492 C CA . GLY A 1 300 ? 24.110 -17.717 -25.316 1.00 15.84 466 GLY A CA 1
ATOM 2493 C C . GLY A 1 300 ? 24.898 -18.763 -24.547 1.00 15.80 466 GLY A C 1
ATOM 2494 O O . GLY A 1 300 ? 24.333 -19.743 -24.053 1.00 17.02 466 GLY A O 1
ATOM 2495 N N . SER A 1 301 ? 26.208 -18.547 -24.446 1.00 15.64 467 SER A N 1
ATOM 2496 C CA . SER A 1 301 ? 27.120 -19.483 -23.786 1.00 15.62 467 SER A CA 1
ATOM 2497 C C . SER A 1 301 ? 27.179 -19.311 -22.270 1.00 15.04 467 SER A C 1
ATOM 2498 O O . SER A 1 301 ? 27.815 -20.101 -21.573 1.00 15.48 467 SER A O 1
ATOM 2501 N N . ASP A 1 302 ? 26.535 -18.268 -21.764 1.00 13.77 468 ASP A N 1
ATOM 2502 C CA . ASP A 1 302 ? 26.563 -17.948 -20.349 1.00 13.11 468 ASP A CA 1
ATOM 2503 C C . ASP A 1 302 ? 25.335 -17.114 -20.039 1.00 12.52 468 ASP A C 1
ATOM 2504 O O . ASP A 1 302 ? 25.332 -15.888 -20.187 1.00 11.90 468 ASP A O 1
ATOM 2509 N N . LEU A 1 303 ? 24.283 -17.792 -19.623 1.00 11.92 469 LEU A N 1
ATOM 2510 C CA . LEU A 1 303 ? 23.010 -17.143 -19.393 1.00 11.62 469 LEU A CA 1
ATOM 2511 C C . LEU A 1 303 ? 22.867 -16.559 -17.994 1.00 11.02 469 LEU A C 1
ATOM 2512 O O . LEU A 1 303 ? 21.762 -16.221 -17.586 1.00 10.95 469 LEU A O 1
ATOM 2517 N N . ARG A 1 304 ? 23.969 -16.411 -17.264 1.00 10.69 470 ARG A N 1
ATOM 2518 C CA . ARG A 1 304 ? 23.920 -15.751 -15.961 1.00 10.57 470 ARG A CA 1
ATOM 2519 C C . ARG A 1 304 ? 23.611 -14.270 -16.128 1.00 9.92 470 ARG A C 1
ATOM 2520 O O . ARG A 1 304 ? 24.097 -13.633 -17.050 1.00 9.98 470 ARG A O 1
ATOM 2528 N N . PRO A 1 305 ? 22.802 -13.709 -15.229 1.00 9.31 471 PRO A N 1
ATOM 2529 C CA . PRO A 1 305 ? 22.453 -12.305 -15.392 1.00 9.28 471 PRO A CA 1
ATOM 2530 C C . PRO A 1 305 ? 23.560 -11.404 -14.881 1.00 9.19 471 PRO A C 1
ATOM 2531 O O . PRO A 1 305 ? 24.048 -11.579 -13.754 1.00 9.30 471 PRO A O 1
ATOM 2535 N N . GLN A 1 306 ? 23.963 -10.445 -15.708 1.00 9.22 472 GLN A N 1
ATOM 2536 C CA . GLN A 1 306 ? 24.916 -9.438 -15.282 1.00 9.54 472 GLN A CA 1
ATOM 2537 C C . GLN A 1 306 ? 24.209 -8.098 -15.264 1.00 9.36 472 GLN A C 1
ATOM 2538 O O . GLN A 1 306 ? 23.635 -7.680 -16.270 1.00 9.44 472 GLN A O 1
ATOM 2544 N N . PHE A 1 307 ? 24.239 -7.435 -14.118 1.00 9.38 473 PHE A N 1
ATOM 2545 C CA . PHE A 1 307 ? 23.462 -6.226 -13.905 1.00 9.65 473 PHE A CA 1
ATOM 2546 C C . PHE A 1 307 ? 24.252 -4.965 -14.183 1.00 9.84 473 PHE A C 1
ATOM 2547 O O . PHE A 1 307 ? 25.443 -4.867 -13.835 1.00 10.75 473 PHE A O 1
ATOM 2555 N N . HIS A 1 308 ? 23.580 -3.999 -14.804 1.00 9.85 474 HIS A N 1
ATOM 2556 C CA . HIS A 1 308 ? 24.131 -2.665 -15.013 1.00 10.12 474 HIS A CA 1
ATOM 2557 C C . HIS A 1 308 ? 23.195 -1.657 -14.449 1.00 9.84 474 HIS A C 1
ATOM 2558 O O . HIS A 1 308 ? 22.066 -1.533 -14.924 1.00 9.64 474 HIS A O 1
ATOM 2565 N N . GLN A 1 309 ? 23.651 -0.925 -13.438 1.00 9.61 475 GLN A N 1
ATOM 2566 C CA . GLN A 1 309 ? 22.824 0.051 -12.752 1.00 9.70 475 GLN A CA 1
ATOM 2567 C C . GLN A 1 309 ? 22.947 1.411 -13.405 1.00 9.64 475 GLN A C 1
ATOM 2568 O O . GLN A 1 309 ? 24.000 1.749 -13.948 1.00 10.10 475 GLN A O 1
ATOM 2574 N N . PHE A 1 310 ? 21.877 2.191 -13.350 1.00 9.24 476 PHE A N 1
ATOM 2575 C CA . PHE A 1 310 ? 21.906 3.551 -13.853 1.00 9.14 476 PHE A CA 1
ATOM 2576 C C . PHE A 1 310 ? 20.953 4.430 -13.079 1.00 9.25 476 PHE A C 1
ATOM 2577 O O . PHE A 1 310 ? 20.070 3.948 -12.374 1.00 9.27 476 PHE A O 1
ATOM 2585 N N . THR A 1 311 ? 21.160 5.734 -13.201 1.00 9.84 477 THR A N 1
ATOM 2586 C CA . THR A 1 311 ? 20.364 6.706 -12.487 1.00 9.97 477 THR A CA 1
ATOM 2587 C C . THR A 1 311 ? 19.592 7.586 -13.464 1.00 9.67 477 THR A C 1
ATOM 2588 O O . THR A 1 311 ? 19.873 7.600 -14.668 1.00 9.72 477 THR A O 1
ATOM 2592 N N . ALA A 1 312 ? 18.623 8.315 -12.925 1.00 9.46 478 ALA A N 1
ATOM 2593 C CA . ALA A 1 312 ? 17.744 9.165 -13.718 1.00 9.67 478 ALA A CA 1
ATOM 2594 C C . ALA A 1 312 ? 18.475 10.320 -14.399 1.00 9.94 478 ALA A C 1
ATOM 2595 O O . ALA A 1 312 ? 19.487 10.825 -13.894 1.00 10.61 478 ALA A O 1
ATOM 2597 N N . VAL A 1 313 ? 17.940 10.732 -15.541 1.00 9.75 479 VAL A N 1
ATOM 2598 C CA . VAL A 1 313 ? 18.408 11.920 -16.248 1.00 10.06 479 VAL A CA 1
ATOM 2599 C C . VAL A 1 313 ? 17.301 12.974 -16.270 1.00 10.34 479 VAL A C 1
ATOM 2600 O O . VAL A 1 313 ? 16.130 12.664 -16.017 1.00 10.20 479 VAL A O 1
ATOM 2604 N N . PRO A 1 314 ? 17.664 14.241 -16.547 1.00 10.76 480 PRO A N 1
ATOM 2605 C CA . PRO A 1 314 ? 16.653 15.290 -16.614 1.00 10.92 480 PRO A CA 1
ATOM 2606 C C . PRO A 1 314 ? 15.577 15.051 -17.677 1.00 10.70 480 PRO A C 1
ATOM 2607 O O . PRO A 1 314 ? 15.836 14.441 -18.717 1.00 11.07 480 PRO A O 1
ATOM 2611 N N . HIS A 1 315 ? 14.378 15.542 -17.406 1.00 10.56 481 HIS A N 1
ATOM 2612 C CA . HIS A 1 315 ? 13.287 15.536 -18.373 1.00 10.69 481 HIS A CA 1
ATOM 2613 C C . HIS A 1 315 ? 12.527 16.837 -18.290 1.00 11.34 481 HIS A C 1
ATOM 2614 O O . HIS A 1 315 ? 12.724 17.604 -17.344 1.00 11.48 481 HIS A O 1
ATOM 2621 N N . PRO A 1 316 ? 11.649 17.117 -19.275 1.00 11.92 482 PRO A N 1
ATOM 2622 C CA . PRO A 1 316 ? 10.847 18.337 -19.232 1.00 12.59 482 PRO A CA 1
ATOM 2623 C C . PRO A 1 316 ? 9.909 18.383 -18.038 1.00 13.52 482 PRO A C 1
ATOM 2624 O O . PRO A 1 316 ? 9.601 17.351 -17.439 1.00 13.08 482 PRO A O 1
ATOM 2628 N N . ASN A 1 317 ? 9.444 19.588 -17.717 1.00 14.81 483 ASN A N 1
ATOM 2629 C CA . ASN A 1 317 ? 8.601 19.798 -16.556 1.00 16.39 483 ASN A CA 1
ATOM 2630 C C . ASN A 1 317 ? 7.136 19.420 -16.800 1.00 16.51 483 ASN A C 1
ATOM 2631 O O . ASN A 1 317 ? 6.266 20.286 -16.913 1.00 17.76 483 ASN A O 1
ATOM 2636 N N . VAL A 1 318 ? 6.883 18.118 -16.902 1.00 15.84 484 VAL A N 1
ATOM 2637 C CA . VAL A 1 318 ? 5.537 17.555 -16.883 1.00 15.40 484 VAL A CA 1
ATOM 2638 C C . VAL A 1 318 ? 5.529 16.609 -15.686 1.00 15.40 484 VAL A C 1
ATOM 2639 O O . VAL A 1 318 ? 6.439 15.794 -15.545 1.00 15.95 484 VAL A O 1
ATOM 2643 N N . LYS A 1 319 ? 4.538 16.734 -14.810 1.00 14.93 485 LYS A N 1
ATOM 2644 C CA . LYS A 1 319 ? 4.503 15.926 -13.584 1.00 14.48 485 LYS A CA 1
ATOM 2645 C C . LYS A 1 319 ? 4.131 14.476 -13.877 1.00 13.44 485 LYS A C 1
ATOM 2646 O O . LYS A 1 319 ? 3.365 14.217 -14.804 1.00 12.24 485 LYS A O 1
ATOM 2652 N N . PRO A 1 320 ? 4.650 13.524 -13.073 1.00 12.77 486 PRO A N 1
ATOM 2653 C CA . PRO A 1 320 ? 4.155 12.159 -13.218 1.00 12.28 486 PRO A CA 1
ATOM 2654 C C . PRO A 1 320 ? 2.667 12.136 -12.932 1.00 11.74 486 PRO A C 1
ATOM 2655 O O . PRO A 1 320 ? 2.178 12.951 -12.133 1.00 11.42 486 PRO A O 1
ATOM 2659 N N . MET A 1 321 ? 1.952 11.240 -13.610 1.00 11.40 487 MET A N 1
ATOM 2660 C CA A MET A 1 321 ? 0.519 11.073 -13.369 0.46 11.30 487 MET A CA 1
ATOM 2661 C CA B MET A 1 321 ? 0.513 11.046 -13.462 0.54 11.51 487 MET A CA 1
ATOM 2662 C C . MET A 1 321 ? -0.316 12.293 -13.778 1.00 11.00 487 MET A C 1
ATOM 2663 O O . MET A 1 321 ? -1.492 12.386 -13.419 1.00 11.27 487 MET A O 1
ATOM 2672 N N . ALA A 1 322 ? 0.290 13.212 -14.533 1.00 10.65 488 ALA A N 1
ATOM 2673 C CA . ALA A 1 322 ? -0.417 14.411 -14.997 1.00 10.60 488 ALA A CA 1
ATOM 2674 C C . ALA A 1 322 ? -1.709 14.074 -15.745 1.00 10.57 488 ALA A C 1
ATOM 2675 O O . ALA A 1 322 ? -2.681 14.832 -15.694 1.00 10.93 488 ALA A O 1
ATOM 2677 N N . TYR A 1 323 ? -1.718 12.933 -16.437 1.00 10.32 489 TYR A N 1
ATOM 2678 C CA . TYR A 1 323 ? -2.868 12.504 -17.224 1.00 10.53 489 TYR A CA 1
ATOM 2679 C C . TYR A 1 323 ? -3.763 11.489 -16.523 1.00 11.65 489 TYR A C 1
ATOM 2680 O O . TYR A 1 323 ? -4.757 11.058 -17.092 1.00 12.10 489 TYR A O 1
ATOM 2689 N N . ALA A 1 324 ? -3.401 11.110 -15.302 1.00 12.94 490 ALA A N 1
ATOM 2690 C CA . ALA A 1 324 ? -4.118 10.072 -14.561 1.00 14.74 490 ALA A CA 1
ATOM 2691 C C . ALA A 1 324 ? -5.419 10.588 -13.964 1.00 16.78 490 ALA A C 1
ATOM 2692 O O . ALA A 1 324 ? -5.717 11.781 -14.043 1.00 16.56 490 ALA A O 1
ATOM 2694 N N . ASN A 1 325 ? -6.193 9.677 -13.377 1.00 19.30 491 ASN A N 1
ATOM 2695 C CA . ASN A 1 325 ? -7.427 10.025 -12.668 1.00 22.10 491 ASN A CA 1
ATOM 2696 C C . ASN A 1 325 ? -7.165 11.003 -11.523 1.00 23.13 491 ASN A C 1
ATOM 2697 O O . ASN A 1 325 ? -6.187 10.861 -10.789 1.00 24.85 491 ASN A O 1
#

Solvent-accessible surface area: 13969 Å² total; per-residue (Å²): 96,101,110,157,83,116,125,73,106,168,32,19,6,76,19,87,146,18,120,16,36,68,53,3,0,112,97,0,18,98,52,2,100,72,105,95,107,0,44,139,147,7,0,118,66,0,0,55,41,0,49,100,41,0,37,142,56,53,4,1,20,103,23,108,11,136,122,124,73,108,3,2,0,0,0,3,3,7,0,23,0,20,7,1,17,21,0,7,129,95,23,31,65,2,24,108,114,20,9,0,0,0,0,0,3,0,0,0,62,10,5,16,0,3,16,0,0,0,0,0,0,0,0,4,29,38,28,60,110,63,0,13,2,0,0,0,4,9,0,7,46,109,26,0,117,79,53,6,0,28,26,1,0,96,66,37,24,45,45,125,16,19,106,20,0,14,80,0,1,37,66,0,2,0,0,0,4,0,46,38,74,0,0,0,0,0,0,0,0,3,47,80,101,50,13,36,25,64,54,0,101,144,26,147,12,70,113,51,28,34,138,87,19,49,7,1,1,0,0,34,0,9,24,9,122,99,102,26,77,41,152,6,187,96,64,43,23,8,14,0,0,18,60,9,0,101,54,14,4,146,100,13,106,10,63,15,0,0,0,0,12,47,58,44,76,83,0,69,70,78,21,13,81,30,100,1,1,4,0,6,1,0,1,46,37,27,54,159,105,60,7,76,0,0,10,0,39,5,69,13,72,57,25,174,34,121,50,73,83,12,87,43,45,124,68,28,132,43,134,34,67,59,70,23,162

Secondary structure (DSSP, 8-state):
-GGG--SSTTS----BTTB--HHHHHHHHHHHHTT----HHHHHHHHHHHHHHHHTS-SEEEE---TT-EEEEE-B-TT-HHHHHHHHHHH----SSS-EEEES--SSSSTTHHHHHHHHHHHHHHSTTTEEEE--TTSSHHHHHHHSHHHHHHHHS-HHHHHHHHHHHTTS-SEEEETTTEEE-SS---SSTT--HHHHHT---SSPPPSSSHHHHHHH-EE-SSSSEEE-TTSSSEEE-HHHHHHHHHHTT--EEEE-SS--TTSEEEEGGGTEEEEB--TTGGGTS---EEEEEEETTEEEEEEEEE------S--TTTT--

InterPro domains:
  IPR004843 Calcineurin-like, phosphoesterase domain [PF00149] (236-429)
  IPR006186 Serine/threonine-specific protein phosphatase/bis(5-nucleosyl)-tetraphosphatase [PR00114] (236-263)
  IPR006186 Serine/threonine-specific protein phosphatase/bis(5-nucleosyl)-tetraphosphatase [PR00114] (266-293)
  IPR006186 Serine/threonine-specific protein phosphatase/bis(5-nucleosyl)-tetraphosphatase [PR00114] (299-323)
  IPR006186 Serine/threonine-specific protein phosphatase/bis(5-nucleosyl)-tetraphosphatase [PR00114] (333-359)
  IPR006186 Serine/threonine-specific protein phosphatase/bis(5-nucleosyl)-tetraphosphatase [PR00114] (363-390)
  IPR006186 Serine/threonine-specific protein phosphatase/bis(5-nucleosyl)-tetraphosphatase [PR00114] (419-439)
  IPR006186 Serine/threonine-specific protein phosphatase/bis(5-nucleosyl)-tetraphosphatase [PR00114] (441-457)
  IPR006186 Serine/threonine-specific protein phosphatase/bis(5-nucleosyl)-tetraphosphatase [PS00125] (300-305)
  IPR006186 Serine/threonine-specific protein phosphatase/bis(5-nucleosyl)-tetraphosphatase [SM00156] (204-480)
  IPR011990 Tetratricopeptide-like helical domain superfamily [G3DSA:1.25.40.10] (17-178)
  IPR011990 Tetratricopeptide-like helical domain superfamily [SSF48452] (26-155)
  IPR013235 PPP domain [PF08321] (136-228)
  IPR019734 Tetratricopeptide repeat [PF00515] (29-61)
  IPR019734 Tetratricopeptide repeat [PS50005] (28-61)
  IPR019734 Tetratricopeptide repeat [PS50005] (96-129)
  IPR019734 Tetratricopeptide repeat [SM00028] (28-61)
  IPR019734 Tetratricopeptide repeat [SM00028] (62-95)
  IPR019734 Tetratricopeptide repeat [SM00028] (96-129)
  IPR029052 Metallo-dependent phosphatase-like [G3DSA:3.60.21.10] (179-499)

B-factor: mean 10.25, std 5.9, range [4.15, 47.34]

GO terms:
  GO:0016791 phosphatase activity (F, IDA)
  GO:0004721 phosphoprotein phosphatase activity (F, TAS)
  GO:0004722 protein serine/threonine phosphatase activity (F, TAS)
  GO:0005524 ATP binding (F, IDA)
  GO:0043531 ADP binding (F, IDA)
  GO:0032991 protein-containing complex (C, IDA)
  GO:0004722 protein serine/threonine phosphatase activity (F, IDA)
  GO:0070262 peptidyl-serine dephosphorylation (P, IDA)
  GO:0004722 protein serine/threonine phosphatase activity (F, EXP)
  GO:0005634 nucleus (C, EXP)
  GO:0005737 cytoplasm (C, EXP)
  GO:0005886 plasma membrane (C, EXP)
  GO:0005515 protein binding (F, IPI)
  GO:0005634 nucleus (C, TAS)
  GO:0000278 mitotic cell cycle (P, TAS)
  GO:0006351 DNA-templated transcription (P, TAS)
  GO:0005654 nucleoplasm (C, TAS)
  GO:0005829 cytosol (C, TAS)
  GO:0006302 double-strand break repair (P, TAS)
  GO:0000165 MAPK cascade (P, TAS)

Nearest PDB structures (foldseek):
  1s95-assembly2_B  TM=9.985E-01  e=1.946E-70  Homo sapiens
  4ja7-assembly1_A  TM=9.838E-01  e=2.341E-70  Rattus norvegicus
  4zvz-assembly3_C  TM=1.002E+00  e=2.092E-68  Homo sapiens
  1wao-assembly4_4  TM=9.855E-01  e=1.172E-67  Homo sapiens
  5jjt-assembly2_B  TM=9.784E-01  e=3.032E-56  Arabidopsis thaliana

Sequence (325 aa):
GASSMTIEDEYSGPKKLEDGKVTISSFMKELMQWYKDQQKKLHRKKCAYQILVVQVVKEEVLSKLSTLVETTLLKKETEKKITVCGDTHGQFYDLLNIFELNGLPSETNPPYIFNGDFVDRGSFSVEVILTLFGFKLLYPDHFHLLRGNHETDNMNQIYGFEGEVKAKYTAQMYELFSEVFEWLPPLAQCIINGKVLIMHGGLFSEDGVTLDDIRKIERNRQPPDSGPMCDLLWSDPQPPQQNGRSIISKRGVSCQFGPDVTKAFLEENNLDYIIRSHEVKAEGYEVAHGGRCVTVFSAPNYCDQMMGNKASYIHLQGSDLRPQFHQFTAVPHPNVKPMMAYAN

Organism: Homo sapiens (NCBI:txid9606)